Protein AF-A0A0B2UV46-F1 (afdb_monomer)

Structure (mmCIF, N/CA/C/O backbone):
data_AF-A0A0B2UV46-F1
#
_entry.id   AF-A0A0B2UV46-F1
#
loop_
_atom_site.group_PDB
_atom_site.id
_atom_site.type_symbol
_atom_site.label_atom_id
_atom_site.label_alt_id
_atom_site.label_comp_id
_atom_site.label_asym_id
_atom_site.label_entity_id
_atom_site.label_seq_id
_atom_site.pdbx_PDB_ins_code
_atom_site.Cartn_x
_atom_site.Cartn_y
_atom_site.Cartn_z
_atom_site.occupancy
_atom_site.B_iso_or_equiv
_atom_site.auth_seq_id
_atom_site.auth_comp_id
_atom_site.auth_asym_id
_atom_site.auth_atom_id
_atom_site.pdbx_PDB_model_num
ATOM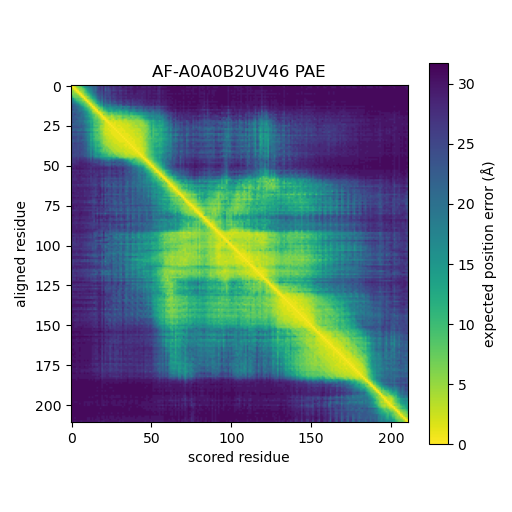 1 N N . MET A 1 1 ? 28.687 2.489 -110.963 1.00 40.16 1 MET A N 1
ATOM 2 C CA . MET A 1 1 ? 29.928 1.702 -111.104 1.00 40.16 1 MET A CA 1
ATOM 3 C C . MET A 1 1 ? 30.291 1.148 -109.741 1.00 40.16 1 MET A C 1
ATOM 5 O O . MET A 1 1 ? 30.332 1.920 -108.796 1.00 40.16 1 MET A O 1
ATOM 9 N N . SER A 1 2 ? 30.548 -0.161 -109.692 1.00 43.38 2 SER A N 1
ATOM 10 C CA . SER A 1 2 ? 31.151 -0.911 -108.582 1.00 43.38 2 SER A CA 1
ATOM 11 C C . SER A 1 2 ? 30.269 -1.219 -107.367 1.00 43.38 2 SER A C 1
ATOM 13 O O . SER A 1 2 ? 30.342 -0.571 -106.328 1.00 43.38 2 SER A O 1
ATOM 15 N N . HIS A 1 3 ? 29.501 -2.300 -107.511 1.00 39.47 3 HIS A N 1
ATOM 16 C CA . HIS A 1 3 ? 29.038 -3.151 -106.419 1.00 39.47 3 HIS A CA 1
ATOM 17 C C . HIS A 1 3 ? 30.221 -3.721 -105.620 1.00 39.47 3 HIS A C 1
ATOM 19 O O . HIS A 1 3 ? 31.204 -4.151 -106.217 1.00 39.47 3 HIS A O 1
ATOM 25 N N . HIS A 1 4 ? 30.074 -3.808 -104.298 1.00 36.75 4 HIS A N 1
ATOM 26 C CA . HIS A 1 4 ? 30.579 -4.933 -103.509 1.00 36.75 4 HIS A CA 1
ATOM 27 C C . HIS A 1 4 ? 29.757 -5.034 -102.217 1.00 36.75 4 HIS A C 1
ATOM 29 O O . HIS A 1 4 ? 30.071 -4.432 -101.193 1.00 36.75 4 HIS A O 1
ATOM 35 N N . GLU A 1 5 ? 28.664 -5.792 -102.292 1.00 40.72 5 GLU A N 1
ATOM 36 C CA . GLU A 1 5 ? 28.022 -6.379 -101.120 1.00 40.72 5 GLU A CA 1
ATOM 37 C C . GLU A 1 5 ? 28.917 -7.521 -100.628 1.00 40.72 5 GLU A C 1
ATOM 39 O O . GLU A 1 5 ? 29.108 -8.519 -101.323 1.00 40.72 5 GLU A O 1
ATOM 44 N N . ALA A 1 6 ? 29.502 -7.366 -99.441 1.00 37.59 6 ALA A N 1
ATOM 45 C CA . ALA A 1 6 ? 30.123 -8.465 -98.715 1.00 37.59 6 ALA A CA 1
ATOM 46 C C . ALA A 1 6 ? 29.103 -9.008 -97.712 1.00 37.59 6 ALA A C 1
ATOM 48 O O . ALA A 1 6 ? 29.010 -8.576 -96.564 1.00 37.59 6 ALA A O 1
ATOM 49 N N . SER A 1 7 ? 28.301 -9.951 -98.191 1.00 36.38 7 SER A N 1
ATOM 50 C CA . SER A 1 7 ? 27.518 -10.859 -97.369 1.00 36.38 7 SER A CA 1
ATOM 51 C C . SER A 1 7 ? 28.442 -11.835 -96.639 1.00 36.38 7 SER A C 1
ATOM 53 O O . SER A 1 7 ? 29.239 -12.521 -97.277 1.00 36.38 7 SER A O 1
ATOM 55 N N . GLY A 1 8 ? 28.243 -11.976 -95.329 1.00 34.00 8 GLY A N 1
ATOM 56 C CA . GLY A 1 8 ? 28.571 -13.204 -94.607 1.00 34.00 8 GLY A CA 1
ATOM 57 C C . GLY A 1 8 ? 29.806 -13.142 -93.716 1.00 34.00 8 GLY A C 1
ATOM 58 O O . GLY A 1 8 ? 30.921 -13.379 -94.158 1.00 34.00 8 GLY A O 1
ATOM 59 N N . SER A 1 9 ? 29.570 -12.944 -92.421 1.00 34.91 9 SER A N 1
ATOM 60 C CA . SER A 1 9 ? 30.229 -13.710 -91.358 1.00 34.91 9 SER A CA 1
ATOM 61 C C . SER A 1 9 ? 29.602 -13.290 -90.033 1.00 34.91 9 SER A C 1
ATOM 63 O O . SER A 1 9 ? 30.060 -12.352 -89.382 1.00 34.91 9 SER A O 1
ATOM 65 N N . GLY A 1 10 ? 28.530 -13.976 -89.631 1.00 40.50 10 GLY A N 1
ATOM 66 C CA . GLY A 1 10 ? 28.090 -13.931 -88.245 1.00 40.50 10 GLY A CA 1
ATOM 67 C C . GLY A 1 10 ? 29.242 -14.405 -87.367 1.00 40.50 10 GLY A C 1
ATOM 68 O O . GLY A 1 10 ? 29.557 -15.595 -87.367 1.00 40.50 10 GLY A O 1
ATOM 69 N N . SER A 1 11 ? 29.885 -13.493 -86.631 1.00 39.78 11 SER A N 1
ATOM 70 C CA . SER A 1 11 ? 30.753 -13.913 -85.540 1.00 39.78 11 SER A CA 1
ATOM 71 C C . SER A 1 11 ? 29.841 -14.418 -84.435 1.00 39.78 11 SER A C 1
ATOM 73 O O . SER A 1 11 ? 29.383 -13.661 -83.575 1.00 39.78 11 SER A O 1
ATOM 75 N N . ALA A 1 12 ? 29.558 -15.719 -84.493 1.00 43.62 12 ALA A N 1
ATOM 76 C CA . ALA A 1 12 ? 29.284 -16.508 -83.311 1.00 43.62 12 ALA A CA 1
ATOM 77 C C . ALA A 1 12 ? 30.188 -15.983 -82.196 1.00 43.62 12 ALA A C 1
ATOM 79 O O . ALA A 1 12 ? 31.390 -15.814 -82.410 1.00 43.62 12 ALA A O 1
ATOM 80 N N . THR A 1 13 ? 29.583 -15.639 -81.065 1.00 56.78 13 THR A N 1
ATOM 81 C CA . THR A 1 13 ? 30.248 -15.187 -79.848 1.00 56.78 13 THR A CA 1
ATOM 82 C C . THR A 1 13 ? 31.365 -16.166 -79.499 1.00 56.78 13 THR A C 1
ATOM 84 O O . THR A 1 13 ? 31.141 -17.159 -78.806 1.00 56.78 13 THR A O 1
ATOM 87 N N . ALA A 1 14 ? 32.566 -15.918 -80.025 1.00 55.59 14 ALA A N 1
ATOM 88 C CA . ALA A 1 14 ? 33.771 -16.591 -79.602 1.00 55.59 14 ALA A CA 1
ATOM 89 C C . ALA A 1 14 ? 33.870 -16.294 -78.110 1.00 55.59 14 ALA A C 1
ATOM 91 O O . ALA A 1 14 ? 33.846 -15.126 -77.715 1.00 55.59 14 ALA A O 1
ATOM 92 N N . VAL A 1 15 ? 33.858 -17.344 -77.289 1.00 59.88 15 VAL A N 1
ATOM 93 C CA . VAL A 1 15 ? 33.977 -17.219 -75.838 1.00 59.88 15 VAL A CA 1
ATOM 94 C C . VAL A 1 15 ? 35.349 -16.616 -75.569 1.00 59.88 15 VAL A C 1
ATOM 96 O O . VAL A 1 15 ? 36.376 -17.288 -75.568 1.00 59.88 15 VAL A O 1
ATOM 99 N N . ASP A 1 16 ? 35.361 -15.297 -75.449 1.00 63.62 16 ASP A N 1
ATOM 100 C CA . ASP A 1 16 ? 36.549 -14.499 -75.242 1.00 63.62 16 ASP A CA 1
ATOM 101 C C . ASP A 1 16 ? 36.962 -14.723 -73.783 1.00 63.62 16 ASP A C 1
ATOM 103 O O . ASP A 1 16 ? 36.469 -14.074 -72.865 1.00 63.62 16 ASP A O 1
ATOM 107 N N . HIS A 1 17 ? 37.835 -15.708 -73.544 1.00 69.69 17 HIS A N 1
ATOM 108 C CA . HIS A 1 17 ? 38.352 -16.069 -72.214 1.00 69.69 17 HIS A CA 1
ATOM 109 C C . HIS A 1 17 ? 39.224 -14.967 -71.580 1.00 69.69 17 HIS A C 1
ATOM 111 O O . HIS A 1 17 ? 39.796 -15.140 -70.500 1.00 69.69 17 HIS A O 1
ATOM 117 N N . ARG A 1 18 ? 39.343 -13.812 -72.241 1.00 71.75 18 ARG A N 1
ATOM 118 C CA . ARG A 1 18 ? 39.974 -12.617 -71.704 1.00 71.75 18 ARG A CA 1
ATOM 119 C C . ARG A 1 18 ? 39.024 -11.963 -70.708 1.00 71.75 18 ARG A C 1
ATOM 121 O O . ARG A 1 18 ? 37.975 -11.457 -71.085 1.00 71.75 18 ARG A O 1
ATOM 128 N N . ARG A 1 19 ? 39.425 -11.935 -69.434 1.00 72.81 19 ARG A N 1
ATOM 129 C CA . ARG A 1 19 ? 38.675 -11.304 -68.339 1.00 72.81 19 ARG A CA 1
ATOM 130 C C . ARG A 1 19 ? 38.476 -9.812 -68.624 1.00 72.81 19 ARG A C 1
ATOM 132 O O . ARG A 1 19 ? 39.363 -8.996 -68.369 1.00 72.81 19 ARG A O 1
ATOM 139 N N . LYS A 1 20 ? 37.331 -9.466 -69.205 1.00 73.50 20 LYS A N 1
ATOM 140 C CA . LYS A 1 20 ? 36.899 -8.086 -69.410 1.00 73.50 20 LYS A CA 1
ATOM 141 C C . LYS A 1 20 ? 36.264 -7.624 -68.106 1.00 73.50 20 LYS A C 1
ATOM 143 O O . LYS A 1 20 ? 35.491 -8.348 -67.494 1.00 73.50 20 LYS A O 1
ATOM 148 N N . TRP A 1 21 ? 36.695 -6.465 -67.630 1.00 77.31 21 TRP A N 1
ATOM 149 C CA . TRP A 1 21 ? 36.085 -5.847 -66.463 1.00 77.31 21 TRP A CA 1
ATOM 150 C C . TRP A 1 21 ? 34.793 -5.186 -66.928 1.00 77.31 21 TRP A C 1
ATOM 152 O O . TRP A 1 21 ? 34.838 -4.197 -67.664 1.00 77.31 21 TRP A O 1
ATOM 162 N N . ASP A 1 22 ? 33.659 -5.742 -66.520 1.00 80.00 22 ASP A N 1
ATOM 163 C CA . ASP A 1 22 ? 32.347 -5.201 -66.850 1.00 80.00 22 ASP A CA 1
ATOM 164 C C . ASP A 1 22 ? 32.084 -3.954 -66.005 1.00 80.00 22 ASP A C 1
ATOM 166 O O . ASP A 1 22 ? 31.773 -4.020 -64.816 1.00 80.00 22 ASP A O 1
ATOM 170 N N . ARG A 1 23 ? 32.271 -2.782 -66.621 1.00 79.81 23 ARG A N 1
ATOM 171 C CA . ARG A 1 23 ? 32.182 -1.472 -65.952 1.00 79.81 23 ARG A CA 1
ATOM 172 C C . ARG A 1 23 ? 30.882 -1.296 -65.164 1.00 79.81 23 ARG A C 1
ATOM 174 O O . ARG A 1 23 ? 30.924 -0.775 -64.058 1.00 79.81 23 ARG A O 1
ATOM 181 N N . GLU A 1 24 ? 29.767 -1.790 -65.690 1.00 83.62 24 GLU A N 1
ATOM 182 C CA . GLU A 1 24 ? 28.454 -1.702 -65.044 1.00 83.62 24 GLU A CA 1
ATOM 183 C C . GLU A 1 24 ? 28.368 -2.533 -63.755 1.00 83.62 24 GLU A C 1
ATOM 185 O O . GLU A 1 24 ? 27.852 -2.045 -62.751 1.00 83.62 24 GLU A O 1
ATOM 190 N N . GLU A 1 25 ? 28.928 -3.747 -63.739 1.00 83.00 25 GLU A N 1
ATOM 191 C CA . GLU A 1 25 ? 28.954 -4.604 -62.544 1.00 83.00 25 GLU A CA 1
ATOM 192 C C . GLU A 1 25 ? 29.807 -3.959 -61.443 1.00 83.00 25 GLU A C 1
ATOM 194 O O . GLU A 1 25 ? 29.407 -3.878 -60.279 1.00 83.00 25 GLU A O 1
ATOM 199 N N . TYR A 1 26 ? 30.972 -3.428 -61.816 1.00 83.75 26 TYR A N 1
ATOM 200 C CA . TYR A 1 26 ? 31.857 -2.751 -60.873 1.00 83.75 26 TYR A CA 1
ATOM 201 C C . TYR A 1 26 ? 31.278 -1.424 -60.369 1.00 83.75 26 TYR A C 1
ATOM 203 O O . TYR A 1 26 ? 31.464 -1.093 -59.197 1.00 83.75 26 TYR A O 1
ATOM 211 N N . GLU A 1 27 ? 30.530 -0.692 -61.196 1.00 87.38 27 GLU A N 1
ATOM 212 C CA . GLU A 1 27 ? 29.789 0.493 -60.762 1.00 87.38 27 GLU A CA 1
ATOM 213 C C . GLU A 1 27 ? 28.653 0.151 -59.796 1.00 87.38 27 GLU A C 1
ATOM 215 O O . GLU A 1 27 ? 28.482 0.843 -58.792 1.00 87.38 27 GLU A O 1
ATOM 220 N N . GLN A 1 28 ? 27.891 -0.914 -60.052 1.00 86.56 28 GLN A N 1
ATOM 221 C CA . GLN A 1 28 ? 26.842 -1.374 -59.138 1.00 86.56 28 GLN A CA 1
ATOM 222 C C . GLN A 1 28 ? 27.436 -1.812 -57.799 1.00 86.56 28 GLN A C 1
ATOM 224 O O . GLN A 1 28 ? 26.971 -1.380 -56.746 1.00 86.56 28 GLN A O 1
ATOM 229 N N . LYS A 1 29 ? 28.539 -2.562 -57.835 1.00 88.12 29 LYS A N 1
ATOM 230 C CA . LYS A 1 29 ? 29.266 -3.004 -56.640 1.00 88.12 29 LYS A CA 1
ATOM 231 C C . LYS A 1 29 ? 29.878 -1.841 -55.857 1.00 88.12 29 LYS A C 1
ATOM 233 O O . LYS A 1 29 ? 29.936 -1.879 -54.629 1.00 88.12 29 LYS A O 1
ATOM 238 N N . ALA A 1 30 ? 30.320 -0.786 -56.543 1.00 88.44 30 ALA A N 1
ATOM 239 C CA . ALA A 1 30 ? 30.779 0.443 -55.901 1.00 88.44 30 ALA A CA 1
ATOM 240 C C . ALA A 1 30 ? 29.621 1.204 -55.234 1.00 88.44 30 ALA A C 1
ATOM 242 O O . ALA A 1 30 ? 29.761 1.653 -54.097 1.00 88.44 30 ALA A O 1
ATOM 243 N N . ARG A 1 31 ? 28.459 1.306 -55.896 1.00 88.50 31 ARG A N 1
ATOM 244 C CA . ARG A 1 31 ? 27.254 1.936 -55.326 1.00 88.50 31 ARG A CA 1
ATOM 245 C C . ARG A 1 31 ? 26.732 1.169 -54.114 1.00 88.50 31 ARG A C 1
ATOM 247 O O . ARG A 1 31 ? 26.383 1.795 -53.120 1.00 88.50 31 ARG A O 1
ATOM 254 N N . GLU A 1 32 ? 26.726 -0.158 -54.169 1.00 90.62 32 GLU A N 1
ATOM 255 C CA . GLU A 1 32 ? 26.320 -1.019 -53.056 1.00 90.62 32 GLU A CA 1
ATOM 256 C C . GLU A 1 32 ? 27.231 -0.828 -51.836 1.00 90.62 32 GLU A C 1
ATOM 258 O O . GLU A 1 32 ? 26.739 -0.642 -50.725 1.00 90.62 32 GLU A O 1
ATOM 263 N N . ARG A 1 33 ? 28.555 -0.758 -52.039 1.00 90.62 33 ARG A N 1
ATOM 264 C CA . ARG A 1 33 ? 29.504 -0.441 -50.958 1.00 90.62 33 ARG A CA 1
ATOM 265 C C . ARG A 1 33 ? 29.259 0.938 -50.349 1.00 90.62 33 ARG A C 1
ATOM 267 O O . ARG A 1 33 ? 29.221 1.052 -49.130 1.00 90.62 33 ARG A O 1
ATOM 274 N N . LEU A 1 34 ? 29.028 1.958 -51.177 1.00 89.31 34 LEU A N 1
ATOM 275 C CA . LEU A 1 34 ? 28.731 3.312 -50.696 1.00 89.31 34 LEU A CA 1
ATOM 276 C C . LEU A 1 34 ? 27.398 3.391 -49.939 1.00 89.31 34 LEU A C 1
ATOM 278 O O . LEU A 1 34 ? 27.274 4.167 -48.994 1.00 89.31 34 LEU A O 1
ATOM 282 N N . LEU A 1 35 ? 26.390 2.616 -50.347 1.00 89.75 35 LEU A N 1
ATOM 283 C CA . LEU A 1 35 ? 25.116 2.531 -49.632 1.00 89.75 35 LEU A CA 1
ATOM 284 C C . LEU A 1 35 ? 25.275 1.803 -48.294 1.00 89.75 35 LEU A C 1
ATOM 286 O O . LEU A 1 35 ? 24.765 2.293 -47.292 1.00 89.75 35 LEU A O 1
ATOM 290 N N . ALA A 1 36 ? 26.034 0.708 -48.256 1.00 88.50 36 ALA A N 1
ATOM 291 C CA . ALA A 1 36 ? 26.320 -0.025 -47.027 1.00 88.50 36 ALA A CA 1
ATOM 292 C C . ALA A 1 36 ? 27.126 0.814 -46.018 1.00 88.50 36 ALA A C 1
ATOM 294 O O . ALA A 1 36 ? 26.815 0.805 -44.827 1.00 88.50 36 ALA A O 1
ATOM 295 N N . GLU A 1 37 ? 28.118 1.588 -46.476 1.00 86.31 37 GLU A N 1
ATOM 296 C CA . GLU A 1 37 ? 28.860 2.526 -45.620 1.00 86.31 37 GLU A CA 1
ATOM 297 C C . GLU A 1 37 ? 27.954 3.641 -45.082 1.00 86.31 37 GLU A C 1
ATOM 299 O O . GLU A 1 37 ? 27.987 3.931 -43.886 1.00 86.31 37 GLU A O 1
ATOM 304 N N . LYS A 1 38 ? 27.079 4.211 -45.923 1.00 86.25 38 LYS A N 1
ATOM 305 C CA . LYS A 1 38 ? 26.095 5.217 -45.490 1.00 86.25 38 LYS A CA 1
ATOM 306 C C . LYS A 1 38 ? 25.078 4.657 -44.500 1.00 86.25 38 LYS A C 1
ATOM 308 O O . LYS A 1 38 ? 24.731 5.345 -43.546 1.00 86.25 38 LYS A O 1
ATOM 313 N N . GLU A 1 39 ? 24.601 3.430 -44.695 1.00 84.38 39 GLU A N 1
ATOM 314 C CA . GLU A 1 39 ? 23.672 2.776 -43.769 1.00 84.38 39 GLU A CA 1
ATOM 315 C C . GLU A 1 39 ? 24.349 2.459 -42.429 1.00 84.38 39 GLU A C 1
ATOM 317 O O . GLU A 1 39 ? 23.760 2.683 -41.371 1.00 84.38 39 GLU A O 1
ATOM 322 N N . ALA A 1 40 ? 25.602 1.998 -42.449 1.00 81.62 40 ALA A N 1
ATOM 323 C CA . ALA A 1 40 ? 26.388 1.773 -41.241 1.00 81.62 40 ALA A CA 1
ATOM 324 C C . ALA A 1 40 ? 26.656 3.083 -40.482 1.00 81.62 40 ALA A C 1
ATOM 326 O O . ALA A 1 40 ? 26.529 3.119 -39.256 1.00 81.62 40 ALA A O 1
ATOM 327 N N . GLU A 1 41 ? 26.962 4.170 -41.195 1.00 80.62 41 GLU A N 1
ATOM 328 C CA . GLU A 1 41 ? 27.156 5.499 -40.613 1.00 80.62 41 GLU A CA 1
ATOM 329 C C . GLU A 1 41 ? 25.847 6.067 -40.047 1.00 80.62 41 GLU A C 1
ATOM 331 O O . GLU A 1 41 ? 25.834 6.577 -38.927 1.00 80.62 41 GLU A O 1
ATOM 336 N N . GLU A 1 42 ? 24.724 5.914 -40.752 1.00 77.69 42 GLU A N 1
ATOM 337 C CA . GLU A 1 42 ? 23.392 6.268 -40.250 1.00 77.69 42 GLU A CA 1
ATOM 338 C C . GLU A 1 42 ? 23.018 5.439 -39.021 1.00 77.69 42 GLU A C 1
ATOM 340 O O . GLU A 1 42 ? 22.490 5.983 -38.059 1.00 77.69 42 GLU A O 1
ATOM 345 N N . LYS A 1 43 ? 23.333 4.142 -38.986 1.00 72.44 43 LYS A N 1
ATOM 346 C CA . LYS A 1 43 ? 23.079 3.265 -37.834 1.00 72.44 43 LYS A CA 1
ATOM 347 C C . LYS A 1 43 ? 23.991 3.577 -36.644 1.00 72.44 43 LYS A C 1
ATOM 349 O O . LYS A 1 43 ? 23.571 3.410 -35.504 1.00 72.44 43 LYS A O 1
ATOM 354 N N . ALA A 1 44 ? 25.206 4.067 -36.889 1.00 72.31 44 ALA A N 1
ATOM 355 C CA . ALA A 1 44 ? 26.117 4.545 -35.850 1.00 72.31 44 ALA A CA 1
ATOM 356 C C . ALA A 1 44 ? 25.723 5.938 -35.318 1.00 72.31 44 ALA A C 1
ATOM 358 O O . ALA A 1 44 ? 25.817 6.195 -34.115 1.00 72.31 44 ALA A O 1
ATOM 359 N N . LYS A 1 45 ? 25.244 6.835 -36.193 1.00 68.88 45 LYS A N 1
ATOM 360 C CA . LYS A 1 45 ? 24.732 8.173 -35.836 1.00 68.88 45 LYS A CA 1
ATOM 361 C C . LYS A 1 45 ? 23.365 8.117 -35.172 1.00 68.88 45 LYS A C 1
ATOM 363 O O . LYS A 1 45 ? 23.101 8.891 -34.247 1.00 68.88 45 LYS A O 1
ATOM 368 N N . ARG A 1 46 ? 22.523 7.164 -35.579 1.00 63.56 46 ARG A N 1
ATOM 369 C CA . ARG A 1 46 ? 21.349 6.705 -34.838 1.00 63.56 46 ARG A CA 1
ATOM 370 C C . ARG A 1 46 ? 21.844 5.991 -33.586 1.00 63.56 46 ARG A C 1
ATOM 372 O O . ARG A 1 46 ? 21.762 4.773 -33.460 1.00 63.56 46 ARG A O 1
ATOM 379 N N . LYS A 1 47 ? 22.327 6.775 -32.614 1.00 59.12 47 LYS A N 1
ATOM 380 C CA . LYS A 1 47 ? 22.340 6.362 -31.208 1.00 59.12 47 LYS A CA 1
ATOM 381 C C . LYS A 1 47 ? 21.010 5.651 -30.969 1.00 59.12 47 LYS A C 1
ATOM 383 O O . LYS A 1 47 ? 19.995 6.224 -31.375 1.00 59.12 47 LYS A O 1
ATOM 388 N N . PRO A 1 48 ? 20.984 4.454 -30.358 1.00 53.69 48 PRO A N 1
ATOM 389 C CA . PRO A 1 48 ? 19.720 3.822 -30.035 1.00 53.69 48 PRO A CA 1
ATOM 390 C C . PRO A 1 48 ? 18.932 4.865 -29.253 1.00 53.69 48 PRO A C 1
ATOM 392 O O . PRO A 1 48 ? 19.361 5.295 -28.175 1.00 53.69 48 PRO A O 1
ATOM 395 N N . LEU A 1 49 ? 17.852 5.368 -29.855 1.00 56.19 49 LEU A N 1
ATOM 396 C CA . LEU A 1 49 ? 16.873 6.165 -29.145 1.00 56.19 49 LEU A CA 1
ATOM 397 C C . LEU A 1 49 ? 16.518 5.271 -27.965 1.00 56.19 49 LEU A C 1
ATOM 399 O O . LEU A 1 49 ? 15.978 4.185 -28.151 1.00 56.19 49 LEU A O 1
ATOM 403 N N . ARG A 1 50 ? 16.952 5.655 -26.756 1.00 55.31 50 ARG A N 1
ATOM 404 C CA . ARG A 1 50 ? 16.847 4.810 -25.549 1.00 55.31 50 ARG A CA 1
ATOM 405 C C . ARG A 1 50 ? 15.401 4.429 -25.223 1.00 55.31 50 ARG A C 1
ATOM 407 O O . ARG A 1 50 ? 15.165 3.655 -24.305 1.00 55.31 50 ARG A O 1
ATOM 414 N N . PHE A 1 51 ? 14.460 4.987 -25.969 1.00 55.12 51 PHE A N 1
ATOM 415 C CA . PHE A 1 51 ? 13.053 4.699 -25.950 1.00 55.12 51 PHE A CA 1
ATOM 416 C C . PHE A 1 51 ? 12.620 4.634 -27.418 1.00 55.12 51 PHE A C 1
ATOM 418 O O . PHE A 1 51 ? 12.721 5.656 -28.103 1.00 55.12 51 PHE A O 1
ATOM 425 N N . PRO A 1 52 ? 12.182 3.470 -27.928 1.00 56.56 52 PRO A N 1
ATOM 426 C CA . PRO A 1 52 ? 11.294 3.451 -29.081 1.00 56.56 52 PRO A CA 1
ATOM 427 C C . PRO A 1 52 ? 10.151 4.438 -28.808 1.00 56.56 52 PRO A C 1
ATOM 429 O O . PRO A 1 52 ? 9.721 4.558 -27.656 1.00 56.56 52 PRO A O 1
ATOM 432 N N . ASP A 1 53 ? 9.657 5.135 -29.830 1.00 55.53 53 ASP A N 1
ATOM 433 C CA . ASP A 1 53 ? 8.403 5.904 -29.773 1.00 55.53 53 ASP A CA 1
ATOM 434 C C . ASP A 1 53 ? 7.195 4.954 -29.613 1.00 55.53 53 ASP A C 1
ATOM 436 O O . ASP A 1 53 ? 6.217 4.990 -30.354 1.00 55.53 53 ASP A O 1
ATOM 440 N N . GLU A 1 54 ? 7.255 4.055 -28.634 1.00 60.81 54 GLU A N 1
ATOM 441 C CA . GLU A 1 54 ? 6.084 3.404 -28.092 1.00 60.81 54 GLU A CA 1
ATOM 442 C C . GLU A 1 54 ? 5.322 4.459 -27.287 1.00 60.81 54 GLU A C 1
ATOM 444 O O . GLU A 1 54 ? 5.922 5.197 -26.488 1.00 60.81 54 GLU A O 1
ATOM 449 N N . PRO A 1 55 ? 3.998 4.576 -27.480 1.00 57.88 55 PRO A N 1
ATOM 450 C CA . PRO A 1 55 ? 3.206 5.535 -26.737 1.00 57.88 55 PRO A CA 1
ATOM 451 C C . PRO A 1 55 ? 3.438 5.264 -25.256 1.00 57.88 55 PRO A C 1
ATOM 453 O O . PRO A 1 55 ? 3.130 4.172 -24.783 1.00 57.88 55 PRO A O 1
ATOM 456 N N . LYS A 1 56 ? 4.008 6.243 -24.532 1.00 58.28 56 LYS A N 1
ATOM 457 C CA . LYS A 1 56 ? 4.184 6.201 -23.072 1.00 58.28 56 LYS A CA 1
ATOM 458 C C . LYS A 1 56 ? 2.901 5.648 -22.473 1.00 58.28 56 LYS A C 1
ATOM 460 O O . LYS A 1 56 ? 1.914 6.381 -22.383 1.00 58.28 56 LYS A O 1
ATOM 465 N N . VAL A 1 57 ? 2.927 4.366 -22.099 1.00 60.16 57 VAL A N 1
ATOM 466 C CA . VAL A 1 57 ? 1.777 3.670 -21.531 1.00 60.16 57 VAL A CA 1
ATOM 467 C C . VAL A 1 57 ? 1.324 4.543 -20.378 1.00 60.16 57 VAL A C 1
ATOM 469 O O . VAL A 1 57 ? 2.101 4.805 -19.451 1.00 60.16 57 VAL A O 1
ATOM 472 N N . LYS A 1 58 ? 0.129 5.129 -20.514 1.00 58.56 58 LYS A N 1
ATOM 473 C CA . LYS A 1 58 ? -0.436 6.035 -19.519 1.00 58.56 58 LYS A CA 1
ATOM 474 C C . LYS A 1 58 ? -0.652 5.191 -18.277 1.00 58.56 58 LYS A C 1
ATOM 476 O O . LYS A 1 58 ? -1.666 4.519 -18.151 1.00 58.56 58 LYS A O 1
ATOM 481 N N . ARG A 1 59 ? 0.360 5.182 -17.412 1.00 65.31 59 ARG A N 1
ATOM 482 C CA . ARG A 1 59 ? 0.344 4.438 -16.162 1.00 65.31 59 ARG A CA 1
ATOM 483 C C . ARG A 1 59 ? -0.903 4.837 -15.404 1.00 65.31 59 ARG A C 1
ATOM 485 O O . ARG A 1 59 ? -1.166 6.034 -15.251 1.00 65.31 59 ARG A O 1
ATOM 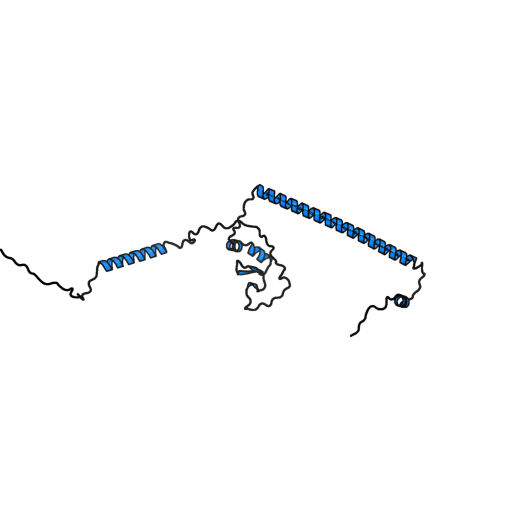492 N N . GLU A 1 60 ? -1.656 3.843 -14.958 1.00 66.25 60 GLU A N 1
ATOM 493 C CA . GLU A 1 60 ? -2.870 4.108 -14.211 1.00 66.25 60 GLU A CA 1
ATOM 494 C C . GLU A 1 60 ? -2.536 4.921 -12.956 1.00 66.25 60 GLU A C 1
ATOM 496 O O . GLU A 1 60 ? -1.426 4.886 -12.407 1.00 66.25 60 GLU A O 1
ATOM 501 N N . LEU A 1 61 ? -3.495 5.740 -12.545 1.00 67.19 61 LEU A N 1
ATOM 502 C CA . LEU A 1 61 ? -3.367 6.566 -11.352 1.00 67.19 61 LEU A CA 1
ATOM 503 C C . LEU A 1 61 ? -3.449 5.667 -10.119 1.00 67.19 61 LEU A C 1
ATOM 505 O O . LEU A 1 61 ? -4.095 4.621 -10.164 1.00 67.19 61 LEU A O 1
ATOM 509 N N . LEU A 1 62 ? -2.777 6.070 -9.040 1.00 71.94 62 LEU A N 1
ATOM 510 C CA . LEU A 1 62 ? -2.652 5.255 -7.835 1.00 71.94 62 LEU A CA 1
ATOM 511 C C . LEU A 1 62 ? -4.040 4.860 -7.302 1.00 71.94 62 LEU A C 1
ATOM 513 O O . LEU A 1 62 ? -4.801 5.722 -6.856 1.00 71.94 62 LEU A O 1
ATOM 517 N N . LYS A 1 63 ? -4.362 3.566 -7.361 1.00 69.62 63 LYS A N 1
ATOM 518 C CA . LYS A 1 63 ? -5.545 2.980 -6.721 1.00 69.62 63 LYS A CA 1
ATOM 519 C C . LYS A 1 63 ? -5.165 2.509 -5.317 1.00 69.62 63 LYS A C 1
ATOM 521 O O . LYS A 1 63 ? -4.044 2.051 -5.093 1.00 69.62 63 LYS A O 1
ATOM 526 N N . ALA A 1 64 ? -6.091 2.652 -4.372 1.00 70.44 64 ALA A N 1
ATOM 527 C CA . ALA A 1 64 ? -5.943 2.033 -3.060 1.00 70.44 64 ALA A CA 1
ATOM 528 C C . ALA A 1 64 ? -6.049 0.508 -3.210 1.00 70.44 64 ALA A C 1
ATOM 530 O O . ALA A 1 64 ? -6.787 0.027 -4.068 1.00 70.44 64 ALA A O 1
ATOM 531 N N . ARG A 1 65 ? -5.300 -0.246 -2.402 1.00 72.38 65 ARG A N 1
ATOM 532 C CA . ARG A 1 65 ? -5.407 -1.710 -2.388 1.00 72.38 65 ARG A CA 1
ATOM 533 C C . ARG A 1 65 ? -6.718 -2.110 -1.719 1.00 72.38 65 ARG A C 1
ATOM 535 O O . ARG A 1 65 ? -7.029 -1.603 -0.646 1.00 72.38 65 ARG A O 1
ATOM 542 N N . GLU A 1 66 ? -7.449 -3.019 -2.352 1.00 70.12 66 GLU A N 1
ATOM 543 C CA . GLU A 1 66 ? -8.724 -3.545 -1.842 1.00 70.12 66 GLU A CA 1
ATOM 544 C C . GLU A 1 66 ? -8.545 -4.839 -1.032 1.00 70.12 66 GLU A C 1
ATOM 546 O O . GLU A 1 66 ? -9.458 -5.252 -0.325 1.00 70.12 66 GLU A O 1
ATOM 551 N N . TYR A 1 67 ? -7.358 -5.456 -1.078 1.00 75.69 67 TYR A N 1
ATOM 552 C CA . TYR A 1 67 ? -7.041 -6.658 -0.312 1.00 75.69 67 TYR A CA 1
ATOM 553 C C . TYR A 1 67 ? -6.132 -6.344 0.881 1.00 75.69 67 TYR A C 1
ATOM 555 O O . TYR A 1 67 ? -5.212 -5.521 0.801 1.00 75.69 67 TYR A O 1
ATOM 563 N N . LYS A 1 68 ? -6.394 -7.022 2.000 1.00 73.75 68 LYS A N 1
ATOM 564 C CA . LYS A 1 68 ? -5.530 -7.008 3.180 1.00 73.75 68 LYS A CA 1
ATOM 565 C C . LYS A 1 68 ? -4.347 -7.940 2.916 1.00 73.75 68 LYS A C 1
ATOM 567 O O . LYS A 1 68 ? -4.524 -9.036 2.398 1.00 73.75 68 LYS A O 1
ATOM 572 N N . VAL A 1 69 ? -3.135 -7.483 3.217 1.00 79.69 69 VAL A N 1
ATOM 573 C CA . VAL A 1 69 ? -1.927 -8.305 3.083 1.00 79.69 69 VAL A CA 1
ATOM 574 C C . VAL A 1 69 ? -1.807 -9.172 4.335 1.00 79.69 69 VAL A C 1
ATOM 576 O O . VAL A 1 69 ? -1.636 -8.640 5.431 1.00 79.69 69 VAL A O 1
ATOM 579 N N . ASP A 1 70 ? -1.895 -10.491 4.177 1.00 73.44 70 ASP A N 1
ATOM 580 C CA . ASP A 1 70 ? -1.877 -11.437 5.296 1.00 73.44 70 ASP A CA 1
ATOM 581 C C . ASP A 1 70 ? -0.443 -11.779 5.720 1.00 73.44 70 ASP A C 1
ATOM 583 O O . ASP A 1 70 ? 0.204 -12.661 5.153 1.00 73.44 70 ASP A O 1
ATOM 587 N N . LEU A 1 71 ? 0.060 -11.085 6.743 1.00 75.94 71 LEU A N 1
ATOM 588 C CA . LEU A 1 71 ? 1.406 -11.312 7.291 1.00 75.94 71 LEU A CA 1
ATOM 589 C C . LEU A 1 71 ? 1.431 -12.339 8.439 1.00 75.94 71 LEU A C 1
ATOM 591 O O . LEU A 1 71 ? 2.484 -12.861 8.789 1.00 75.94 71 LEU A O 1
ATOM 595 N N . GLU A 1 72 ? 0.273 -12.658 9.014 1.00 76.06 72 GLU A N 1
ATOM 596 C CA . GLU A 1 72 ? 0.168 -13.468 10.238 1.00 76.06 72 GLU A CA 1
ATOM 597 C C . GLU A 1 72 ? 0.081 -14.973 9.966 1.00 76.06 72 GLU A C 1
ATOM 599 O O . GLU A 1 72 ? 0.443 -15.785 10.813 1.00 76.06 72 GLU A O 1
ATOM 604 N N . SER A 1 73 ? -0.336 -15.373 8.763 1.00 74.88 73 SER A N 1
ATOM 605 C CA . SER A 1 73 ? -0.590 -16.782 8.438 1.00 74.88 73 SER A CA 1
ATOM 606 C C . SER A 1 73 ? 0.657 -17.668 8.549 1.00 74.88 73 SER A C 1
ATOM 608 O O . SER A 1 73 ? 0.548 -18.876 8.768 1.00 74.88 73 SER A O 1
AT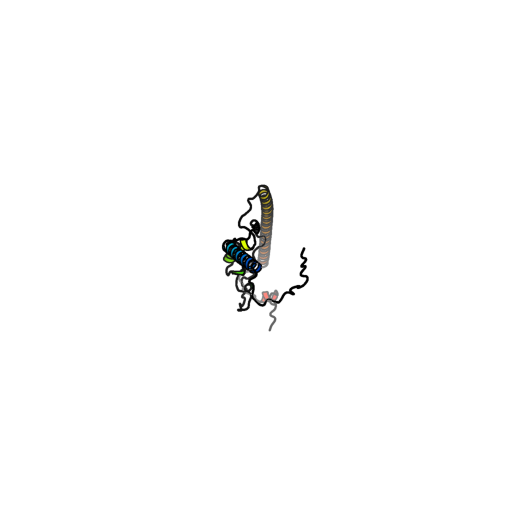OM 610 N N . LYS A 1 74 ? 1.858 -17.105 8.378 1.00 72.56 74 LYS A N 1
ATOM 611 C CA . LYS A 1 74 ? 3.140 -17.830 8.441 1.00 72.56 74 LYS A CA 1
ATOM 612 C C . LYS A 1 74 ? 3.863 -17.675 9.787 1.00 72.56 74 LYS A C 1
ATOM 614 O O . LYS A 1 74 ? 4.947 -18.228 9.949 1.00 72.56 74 LYS A O 1
ATOM 619 N N . VAL A 1 75 ? 3.276 -16.976 10.761 1.00 77.75 75 VAL A N 1
ATOM 620 C CA . VAL A 1 75 ? 3.871 -16.809 12.094 1.00 77.75 75 VAL A CA 1
ATOM 621 C C . VAL A 1 75 ? 3.804 -18.138 12.855 1.00 77.75 75 VAL A C 1
ATOM 623 O O . VAL A 1 75 ? 2.760 -18.780 12.915 1.00 77.75 75 VAL A O 1
ATOM 626 N N . GLY A 1 76 ? 4.936 -18.581 13.406 1.00 77.00 76 GLY A N 1
ATOM 627 C CA . GLY A 1 76 ? 5.029 -19.814 14.202 1.00 77.00 76 GLY A CA 1
ATOM 628 C C . GLY A 1 76 ? 5.182 -21.116 13.405 1.00 77.00 76 GLY A C 1
ATOM 629 O O . GLY A 1 76 ? 5.325 -22.174 14.013 1.00 77.00 76 GLY A O 1
ATOM 630 N N . ARG A 1 77 ? 5.204 -21.069 12.065 1.00 80.00 77 ARG A N 1
ATOM 631 C CA . ARG A 1 77 ? 5.500 -22.242 11.227 1.00 80.00 77 ARG A CA 1
ATOM 632 C C . ARG A 1 77 ? 7.000 -22.334 10.942 1.00 80.00 77 ARG A C 1
ATOM 634 O O . ARG A 1 77 ? 7.580 -21.420 10.364 1.00 80.00 77 ARG A O 1
ATOM 641 N N . THR A 1 78 ? 7.626 -23.445 11.320 1.00 75.44 78 THR A N 1
ATOM 642 C CA . THR A 1 78 ? 9.016 -23.761 10.970 1.00 75.44 78 THR A CA 1
ATOM 643 C C . THR A 1 78 ? 9.046 -24.535 9.653 1.00 75.44 78 THR A C 1
ATOM 645 O O . THR A 1 78 ? 8.428 -25.588 9.523 1.00 75.44 78 THR A O 1
ATOM 648 N N . VAL A 1 79 ? 9.745 -24.002 8.649 1.00 74.75 79 VAL A N 1
ATOM 649 C CA . VAL A 1 79 ? 9.906 -24.644 7.335 1.00 74.75 79 VAL A CA 1
ATOM 650 C C . VAL A 1 79 ? 11.376 -24.997 7.149 1.00 74.75 79 VAL A C 1
ATOM 652 O O . VAL A 1 79 ? 12.250 -24.149 7.332 1.00 74.75 79 VAL A O 1
ATOM 655 N N . VAL A 1 80 ? 11.655 -26.256 6.805 1.00 77.81 80 VAL A N 1
ATOM 656 C CA . VAL A 1 80 ? 13.012 -26.721 6.494 1.00 77.81 80 VAL A CA 1
ATOM 657 C C . VAL A 1 80 ? 13.355 -26.291 5.072 1.00 77.81 80 VAL A C 1
ATOM 659 O O . VAL A 1 80 ? 12.730 -26.735 4.113 1.00 77.81 80 VAL A O 1
ATOM 662 N N . ILE A 1 81 ? 14.348 -25.415 4.938 1.00 79.25 81 ILE A N 1
ATOM 663 C CA . ILE A 1 81 ? 14.765 -24.853 3.651 1.00 79.25 81 ILE A CA 1
ATOM 664 C C . ILE A 1 81 ? 15.881 -25.731 3.071 1.00 79.25 81 ILE A C 1
ATOM 666 O O . ILE A 1 81 ? 16.978 -25.792 3.627 1.00 79.25 81 ILE A O 1
ATOM 670 N N . ASN A 1 82 ? 15.614 -26.387 1.939 1.00 82.62 82 ASN A N 1
ATOM 671 C CA . ASN A 1 82 ? 16.620 -27.117 1.160 1.00 82.62 82 ASN A CA 1
ATOM 672 C C . ASN A 1 82 ? 17.153 -26.233 0.016 1.00 82.62 82 ASN A C 1
ATOM 674 O O . ASN A 1 82 ? 16.520 -25.261 -0.379 1.00 82.62 82 ASN A O 1
ATOM 678 N N . LYS A 1 83 ? 18.299 -26.579 -0.587 1.00 74.50 83 LYS A N 1
ATOM 679 C CA . LYS A 1 83 ? 18.871 -25.805 -1.716 1.00 74.50 83 LYS A CA 1
ATOM 680 C C . LYS A 1 83 ? 17.999 -25.809 -2.986 1.00 74.50 83 LYS A C 1
ATOM 682 O O . LYS A 1 83 ? 18.209 -24.984 -3.865 1.00 74.50 83 LYS A O 1
ATOM 687 N N . THR A 1 84 ? 17.052 -26.737 -3.084 1.00 76.88 84 THR A N 1
ATOM 688 C CA . THR A 1 84 ? 16.146 -26.937 -4.225 1.00 76.88 84 THR A CA 1
ATOM 689 C C . THR A 1 84 ? 14.750 -26.342 -4.030 1.00 76.88 84 THR A C 1
ATOM 691 O O . THR A 1 84 ? 13.955 -26.397 -4.963 1.00 76.88 84 THR A O 1
ATOM 694 N N . THR A 1 85 ? 14.416 -25.788 -2.857 1.00 71.50 85 THR A N 1
ATOM 695 C CA . THR A 1 85 ? 13.087 -25.190 -2.643 1.00 71.50 85 THR A CA 1
ATOM 696 C C . THR A 1 85 ? 12.971 -23.851 -3.378 1.00 71.50 85 THR A C 1
ATOM 698 O O . THR A 1 85 ? 13.907 -23.049 -3.298 1.00 71.50 85 THR A O 1
ATOM 701 N N . PRO A 1 86 ? 11.849 -23.579 -4.070 1.00 75.81 86 PRO A N 1
ATOM 702 C CA . PRO A 1 86 ? 11.649 -22.327 -4.792 1.00 75.81 86 PRO A CA 1
ATOM 703 C C . PRO A 1 86 ? 11.688 -21.128 -3.838 1.00 75.81 86 PRO A C 1
ATOM 705 O O . PRO A 1 86 ? 11.258 -21.222 -2.689 1.00 75.81 86 PRO A O 1
ATOM 708 N N . SER A 1 87 ? 12.158 -19.974 -4.324 1.00 71.12 87 SER A N 1
ATOM 709 C CA . SER A 1 87 ? 12.303 -18.739 -3.532 1.00 71.12 87 SER A CA 1
ATOM 710 C C . SER A 1 87 ? 11.021 -18.326 -2.792 1.00 71.12 87 SER A C 1
ATOM 712 O O . SER A 1 87 ? 11.104 -17.750 -1.712 1.00 71.12 87 SER A O 1
ATOM 714 N N . ALA A 1 88 ? 9.842 -18.682 -3.310 1.00 70.31 88 ALA A N 1
ATOM 715 C CA . ALA A 1 8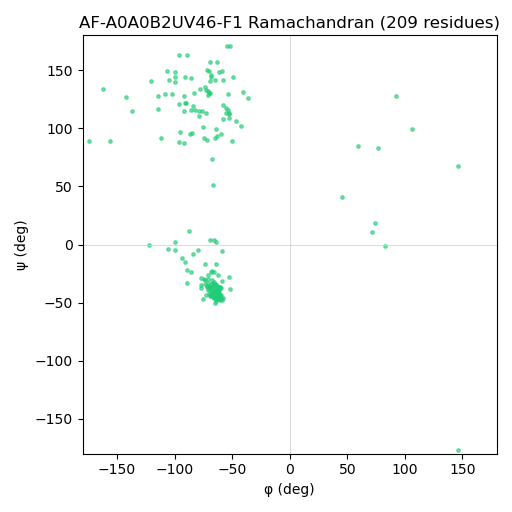8 ? 8.547 -18.420 -2.677 1.00 70.31 88 ALA A CA 1
ATOM 716 C C . ALA A 1 88 ? 8.314 -19.180 -1.353 1.00 70.31 88 ALA A C 1
ATOM 718 O O . ALA A 1 88 ? 7.516 -18.752 -0.515 1.00 70.31 88 ALA A O 1
ATOM 719 N N . GLU A 1 89 ? 9.011 -20.300 -1.163 1.00 71.69 89 GLU A N 1
ATOM 720 C CA . GLU A 1 89 ? 8.914 -21.166 0.016 1.00 71.69 89 GLU A CA 1
ATOM 721 C C . GLU A 1 89 ? 10.133 -21.032 0.941 1.00 71.69 89 GLU A C 1
ATOM 723 O O . GLU A 1 89 ? 10.165 -21.579 2.044 1.00 71.69 89 GLU A O 1
ATOM 728 N N . THR A 1 90 ? 11.127 -20.243 0.525 1.00 71.56 90 THR A N 1
ATOM 729 C CA . THR A 1 90 ? 12.223 -19.851 1.409 1.00 71.56 90 THR A CA 1
ATOM 730 C C . THR A 1 90 ? 11.707 -18.916 2.504 1.00 71.56 90 THR A C 1
ATOM 732 O O . THR A 1 90 ? 10.794 -18.120 2.286 1.00 71.56 90 THR A O 1
ATOM 735 N N . GLY A 1 91 ? 12.265 -19.037 3.711 1.00 75.75 91 GLY A N 1
ATOM 736 C CA . GLY A 1 91 ? 11.829 -18.265 4.874 1.00 75.75 91 GLY A CA 1
ATOM 737 C C . GLY A 1 91 ? 11.826 -16.756 4.601 1.00 75.75 91 GLY A C 1
ATOM 738 O O . GLY A 1 91 ? 12.878 -16.162 4.366 1.00 75.75 91 GLY A O 1
ATOM 739 N N . GLY A 1 92 ? 10.636 -16.152 4.634 1.00 83.25 92 GLY A N 1
ATOM 740 C CA . GLY A 1 92 ? 10.405 -14.734 4.359 1.00 83.25 92 GLY A CA 1
ATOM 741 C C . GLY A 1 92 ? 9.063 -14.469 3.666 1.00 83.25 92 GLY A C 1
ATOM 742 O O . GLY A 1 92 ? 8.257 -15.374 3.432 1.00 83.25 92 GLY A O 1
ATOM 743 N N . TYR A 1 93 ? 8.826 -13.202 3.340 1.00 85.06 93 TYR A N 1
ATOM 744 C CA . TYR A 1 93 ? 7.732 -12.732 2.497 1.00 85.06 93 TYR A CA 1
ATOM 745 C C . TYR A 1 93 ? 8.202 -12.662 1.041 1.00 85.06 93 TYR A C 1
ATOM 747 O O . TYR A 1 93 ? 9.226 -12.047 0.740 1.00 85.06 93 TYR A O 1
ATOM 755 N N . TYR A 1 94 ? 7.457 -13.288 0.134 1.00 86.12 94 TYR A N 1
ATOM 756 C CA . TYR A 1 94 ? 7.762 -13.309 -1.297 1.00 86.12 94 TYR A CA 1
ATOM 757 C C . TYR A 1 94 ? 6.908 -12.286 -2.047 1.00 86.12 94 TYR A C 1
ATOM 759 O O . TYR A 1 94 ? 5.724 -12.130 -1.749 1.00 86.12 94 TYR A O 1
ATOM 767 N N . CYS A 1 95 ? 7.508 -11.588 -3.011 1.00 86.25 95 CYS A N 1
ATOM 768 C CA . CYS A 1 95 ? 6.816 -10.657 -3.897 1.00 86.25 95 CYS A CA 1
ATOM 769 C C . CYS A 1 95 ? 6.839 -11.170 -5.343 1.00 86.25 95 CYS A C 1
ATOM 771 O O . CYS A 1 95 ? 7.906 -11.197 -5.952 1.00 86.25 95 CYS A O 1
ATOM 773 N N . ASP A 1 96 ? 5.669 -11.470 -5.913 1.00 84.00 96 ASP A N 1
ATOM 774 C CA . ASP A 1 96 ? 5.537 -12.038 -7.269 1.00 84.00 96 ASP A CA 1
ATOM 775 C C . ASP A 1 96 ? 5.920 -11.064 -8.396 1.00 84.00 96 ASP A C 1
ATOM 777 O O . ASP A 1 96 ? 6.250 -11.465 -9.503 1.00 84.00 96 ASP A O 1
ATOM 781 N N . VAL A 1 97 ? 5.858 -9.756 -8.139 1.00 82.69 97 VAL A N 1
ATOM 782 C CA . VAL A 1 97 ? 6.099 -8.722 -9.167 1.00 82.69 97 VAL A CA 1
ATOM 783 C C . VAL A 1 97 ? 7.588 -8.392 -9.315 1.00 82.69 97 VAL A C 1
ATOM 785 O O . VAL A 1 97 ? 8.018 -7.845 -10.334 1.00 82.69 97 VAL A O 1
ATOM 788 N N . CYS A 1 98 ? 8.371 -8.654 -8.270 1.00 82.00 98 CYS A N 1
ATOM 789 C CA . CYS A 1 98 ? 9.781 -8.275 -8.191 1.00 82.00 98 CYS A CA 1
ATOM 790 C C . CYS A 1 98 ? 10.712 -9.473 -7.968 1.00 82.00 98 CYS A C 1
ATOM 792 O O . CYS A 1 98 ? 11.915 -9.252 -7.845 1.00 82.00 98 CYS A O 1
ATOM 794 N N . ASP A 1 99 ? 10.168 -10.691 -7.866 1.00 85.62 99 ASP A N 1
ATOM 795 C CA . ASP A 1 99 ? 10.886 -11.947 -7.611 1.00 85.62 99 ASP A CA 1
ATOM 796 C C . ASP A 1 99 ? 11.933 -11.839 -6.489 1.00 85.62 99 ASP A C 1
ATOM 798 O O . ASP A 1 99 ? 13.048 -12.358 -6.573 1.00 85.62 99 ASP A O 1
ATOM 802 N N . CYS A 1 100 ? 11.585 -11.127 -5.414 1.00 83.50 100 CYS A N 1
ATOM 803 C CA . CYS A 1 100 ? 12.471 -10.900 -4.279 1.00 83.50 100 CYS A CA 1
ATOM 804 C C . CYS A 1 100 ? 11.873 -11.446 -2.982 1.00 83.50 100 CYS A C 1
ATOM 806 O O . CYS A 1 100 ? 10.680 -11.290 -2.708 1.00 83.50 100 CYS A O 1
ATOM 808 N N . VAL A 1 101 ? 12.737 -12.036 -2.155 1.00 87.69 101 VAL A N 1
ATOM 809 C CA . VAL A 1 101 ? 12.392 -12.506 -0.811 1.00 87.69 101 VAL A CA 1
ATOM 810 C C . VAL A 1 101 ? 12.787 -11.433 0.193 1.00 87.69 101 VAL A C 1
ATOM 812 O O . VAL A 1 101 ? 13.955 -11.052 0.291 1.00 87.69 101 VAL A O 1
ATOM 815 N N . VAL A 1 102 ? 11.808 -10.946 0.945 1.00 85.56 102 VAL A N 1
ATOM 816 C CA . VAL A 1 102 ? 11.989 -9.950 1.997 1.00 85.56 102 VAL A CA 1
ATOM 817 C C . VAL A 1 102 ? 11.804 -10.616 3.356 1.00 85.56 102 VAL A C 1
ATOM 819 O O . VAL A 1 102 ? 10.822 -11.308 3.587 1.00 85.56 102 VAL A O 1
ATOM 822 N N . LYS A 1 103 ? 12.755 -10.424 4.270 1.00 84.88 103 LYS A N 1
ATOM 823 C CA . LYS A 1 103 ? 12.780 -11.134 5.561 1.00 84.88 103 LYS A CA 1
ATOM 824 C C . LYS A 1 103 ? 11.778 -10.578 6.578 1.00 84.88 103 LYS A C 1
ATOM 826 O O . LYS A 1 103 ? 11.180 -11.349 7.320 1.00 84.88 103 LYS A O 1
ATOM 831 N N . ASP A 1 104 ? 11.562 -9.265 6.563 1.00 88.06 104 ASP A N 1
ATOM 832 C CA . ASP A 1 104 ? 10.739 -8.561 7.550 1.00 88.06 104 ASP A CA 1
ATOM 833 C C . ASP A 1 104 ? 9.391 -8.117 6.978 1.00 88.06 104 ASP A C 1
ATOM 835 O O . ASP A 1 104 ? 9.279 -7.751 5.806 1.00 88.06 104 ASP A O 1
ATOM 839 N N . SER A 1 105 ? 8.375 -8.068 7.839 1.00 83.44 105 SER A N 1
ATOM 840 C CA . SER A 1 105 ? 7.022 -7.603 7.505 1.00 83.44 105 SER A CA 1
ATOM 841 C C . SER A 1 105 ? 7.000 -6.134 7.083 1.00 83.44 105 SER A C 1
ATOM 843 O O . SER A 1 105 ? 6.348 -5.773 6.106 1.00 83.44 105 SER A O 1
ATOM 845 N N . ILE A 1 106 ? 7.748 -5.286 7.795 1.00 88.31 106 ILE A N 1
ATOM 846 C CA . ILE A 1 106 ? 7.840 -3.845 7.521 1.00 88.31 106 ILE A CA 1
ATOM 847 C C . ILE A 1 106 ? 8.507 -3.611 6.167 1.00 88.31 106 ILE A C 1
ATOM 849 O O . ILE A 1 106 ? 7.990 -2.871 5.334 1.00 88.31 106 ILE A O 1
ATOM 853 N N . ASN A 1 107 ? 9.614 -4.307 5.910 1.00 87.75 107 ASN A N 1
ATOM 854 C CA . ASN A 1 107 ? 10.328 -4.182 4.648 1.00 87.75 107 ASN A CA 1
ATOM 855 C C . ASN A 1 107 ? 9.500 -4.739 3.473 1.00 87.75 107 ASN A C 1
ATOM 857 O O . ASN A 1 107 ? 9.588 -4.224 2.363 1.00 87.75 107 ASN A O 1
ATOM 861 N N . PHE A 1 108 ? 8.653 -5.753 3.697 1.00 86.56 108 PHE A N 1
ATOM 862 C CA . PHE A 1 108 ? 7.718 -6.233 2.676 1.00 86.56 108 PHE A CA 1
ATOM 863 C C . PHE A 1 108 ? 6.656 -5.176 2.355 1.00 86.56 108 PHE A C 1
ATOM 865 O O . PHE A 1 108 ? 6.427 -4.880 1.185 1.00 86.56 108 PHE A O 1
ATOM 872 N N . LEU A 1 109 ? 6.065 -4.530 3.364 1.00 86.62 109 LEU A N 1
ATOM 873 C CA . LEU A 1 109 ? 5.118 -3.433 3.141 1.00 86.62 109 LEU A CA 1
ATOM 874 C C . LEU A 1 109 ? 5.763 -2.261 2.383 1.00 86.62 109 LEU A C 1
ATOM 876 O O . LEU A 1 109 ? 5.172 -1.759 1.422 1.00 86.62 109 LEU A O 1
ATOM 880 N N . ASP A 1 110 ? 6.988 -1.879 2.747 1.00 88.56 110 ASP A N 1
ATOM 881 C CA . ASP A 1 110 ? 7.752 -0.840 2.046 1.00 88.56 110 ASP A CA 1
ATOM 882 C C . ASP A 1 110 ? 8.157 -1.257 0.630 1.00 88.56 110 ASP A C 1
ATOM 884 O O . ASP A 1 110 ? 8.164 -0.428 -0.283 1.00 88.56 110 ASP A O 1
ATOM 888 N N . HIS A 1 111 ? 8.417 -2.545 0.403 1.00 87.00 111 HIS A N 1
ATOM 889 C CA . HIS A 1 111 ? 8.697 -3.076 -0.923 1.00 87.00 111 HIS A CA 1
ATOM 890 C C . HIS A 1 111 ? 7.485 -2.947 -1.856 1.00 87.00 111 HIS A C 1
ATOM 892 O O . HIS A 1 111 ? 7.624 -2.405 -2.955 1.00 87.00 111 HIS A O 1
ATOM 898 N N . ILE A 1 112 ? 6.292 -3.381 -1.422 1.00 85.94 112 ILE A N 1
ATOM 899 C CA . ILE A 1 112 ? 5.067 -3.282 -2.238 1.00 85.94 112 ILE A CA 1
ATOM 900 C C . ILE A 1 112 ? 4.692 -1.802 -2.450 1.00 85.94 112 ILE A C 1
ATOM 902 O O . ILE A 1 112 ? 4.177 -1.420 -3.500 1.00 85.94 112 ILE A O 1
ATOM 906 N N . ASN A 1 113 ? 4.976 -0.928 -1.478 1.00 84.94 113 ASN A N 1
ATOM 907 C CA . ASN A 1 113 ? 4.795 0.527 -1.605 1.00 84.94 113 ASN A CA 1
ATOM 908 C C . ASN A 1 113 ? 5.931 1.222 -2.386 1.00 84.94 113 ASN A C 1
ATOM 910 O O . ASN A 1 113 ? 5.869 2.424 -2.660 1.00 84.94 113 ASN A O 1
ATOM 914 N N . GLY A 1 114 ? 6.972 0.481 -2.762 1.00 85.69 114 GLY A N 1
ATOM 915 C CA . GLY A 1 114 ? 8.155 0.999 -3.424 1.00 85.69 114 GLY A CA 1
ATOM 916 C C . GLY A 1 114 ? 7.888 1.449 -4.861 1.00 85.69 114 GLY A C 1
ATOM 917 O O . GLY A 1 114 ? 7.086 0.880 -5.603 1.00 85.69 114 GLY A O 1
ATOM 918 N N . LYS A 1 115 ? 8.647 2.456 -5.314 1.00 81.44 115 LYS A N 1
ATOM 919 C CA . LYS A 1 115 ? 8.539 3.004 -6.682 1.00 81.44 115 LYS A CA 1
ATOM 920 C C . LYS A 1 115 ? 8.784 1.956 -7.772 1.00 81.44 115 LYS A C 1
ATOM 922 O O . LYS A 1 115 ? 8.228 2.090 -8.856 1.00 81.44 115 LYS A O 1
ATOM 927 N N . ASN A 1 116 ? 9.635 0.964 -7.512 1.00 82.56 116 ASN A N 1
ATOM 928 C CA . ASN A 1 116 ? 9.963 -0.079 -8.484 1.00 82.56 116 ASN A CA 1
ATOM 929 C C . ASN A 1 116 ? 8.820 -1.089 -8.619 1.00 82.56 116 ASN A C 1
ATOM 931 O O . ASN A 1 116 ? 8.375 -1.333 -9.736 1.00 82.56 116 ASN A O 1
ATOM 935 N N . HIS A 1 117 ? 8.275 -1.566 -7.498 1.00 84.94 117 HIS A N 1
ATOM 936 C CA . HIS A 1 117 ? 7.121 -2.461 -7.491 1.00 84.94 117 HIS A CA 1
ATOM 937 C C . HIS A 1 117 ? 5.904 -1.815 -8.171 1.00 84.94 117 HIS A C 1
ATOM 939 O O . HIS A 1 117 ? 5.322 -2.378 -9.096 1.00 84.94 117 HIS A O 1
ATOM 945 N N . GLN A 1 118 ? 5.595 -0.563 -7.816 1.00 81.81 118 GLN A N 1
ATOM 946 C CA . GLN A 1 118 ? 4.480 0.171 -8.417 1.00 81.81 118 GLN A CA 1
ATOM 947 C C . GLN A 1 118 ? 4.674 0.424 -9.923 1.00 81.81 118 GLN A C 1
ATOM 949 O O . GLN A 1 118 ? 3.712 0.395 -10.691 1.00 81.81 118 GLN A O 1
ATOM 954 N N . ARG A 1 119 ? 5.923 0.651 -10.361 1.00 82.81 119 ARG A N 1
ATOM 955 C CA . ARG A 1 119 ? 6.264 0.858 -11.777 1.00 82.81 119 ARG A CA 1
ATOM 956 C C . ARG A 1 119 ? 6.069 -0.415 -12.595 1.00 82.81 119 ARG A C 1
ATOM 958 O O . ARG A 1 119 ? 5.604 -0.296 -13.730 1.00 82.81 119 ARG A O 1
ATOM 965 N N . ASN A 1 120 ? 6.416 -1.569 -12.028 1.00 81.31 120 ASN A N 1
ATOM 966 C CA . ASN A 1 120 ? 6.226 -2.881 -12.645 1.00 81.31 120 ASN A CA 1
ATOM 967 C C . ASN A 1 120 ? 4.736 -3.243 -12.715 1.00 81.31 120 ASN A C 1
ATOM 969 O O . ASN A 1 120 ? 4.284 -3.712 -13.751 1.00 81.31 120 ASN A O 1
ATOM 973 N N . MET A 1 121 ? 3.945 -2.885 -11.695 1.00 78.44 121 MET A N 1
ATOM 974 C CA . MET A 1 121 ? 2.475 -2.979 -11.735 1.00 78.44 121 MET A CA 1
ATOM 975 C C . MET A 1 121 ? 1.797 -1.973 -12.688 1.00 78.44 121 MET A C 1
ATOM 977 O O . MET A 1 121 ? 0.573 -1.882 -12.729 1.00 78.44 121 MET A O 1
ATOM 981 N N . GLY A 1 122 ? 2.556 -1.167 -13.438 1.00 76.88 122 GLY A N 1
ATOM 982 C CA . GLY A 1 122 ? 1.990 -0.231 -14.415 1.00 76.88 122 GLY A CA 1
ATOM 983 C C . GLY A 1 122 ? 1.261 0.968 -13.801 1.00 76.88 122 GLY A C 1
ATOM 984 O O . GLY A 1 122 ? 0.632 1.744 -14.521 1.00 76.88 122 GLY A O 1
ATOM 985 N N . MET A 1 123 ? 1.383 1.179 -12.491 1.00 75.38 123 MET A N 1
ATOM 986 C CA . MET A 1 123 ? 0.763 2.294 -11.789 1.00 75.38 123 MET A CA 1
ATOM 987 C C . MET A 1 123 ? 1.773 3.424 -11.557 1.00 75.38 123 MET A C 1
ATOM 989 O O . MET A 1 123 ? 2.978 3.225 -11.388 1.00 75.38 123 MET A O 1
ATOM 993 N N . SER A 1 124 ? 1.286 4.659 -11.548 1.00 68.75 124 SER A N 1
ATOM 994 C CA . SER A 1 124 ? 2.080 5.823 -11.163 1.00 68.75 124 SER A CA 1
ATOM 995 C C . SER A 1 124 ? 1.767 6.219 -9.722 1.00 68.75 124 SER A C 1
ATOM 997 O O . SER A 1 124 ? 0.621 6.183 -9.296 1.00 68.75 124 SER A O 1
ATOM 999 N N . MET A 1 125 ? 2.777 6.679 -8.977 1.00 67.25 125 MET A N 1
ATOM 1000 C CA . MET A 1 125 ? 2.621 7.267 -7.631 1.00 67.25 125 MET A CA 1
ATOM 1001 C C . MET A 1 125 ? 1.797 8.574 -7.620 1.00 67.25 125 MET A C 1
ATOM 1003 O O . MET A 1 125 ? 1.668 9.223 -6.586 1.00 67.25 125 MET A O 1
ATOM 1007 N N . LYS A 1 126 ? 1.273 9.013 -8.771 1.00 73.50 126 LYS A N 1
ATOM 1008 C CA . LYS A 1 126 ? 0.467 10.226 -8.876 1.00 73.50 126 LYS A CA 1
ATOM 1009 C C . LYS A 1 126 ? -0.978 9.884 -8.518 1.00 73.50 126 LYS A C 1
ATOM 1011 O O . LYS A 1 126 ? -1.614 9.058 -9.170 1.00 73.50 126 LYS A O 1
ATOM 1016 N N . ILE A 1 127 ? -1.478 10.534 -7.476 1.00 78.50 127 ILE A N 1
ATOM 1017 C CA . ILE A 1 127 ? -2.862 10.417 -7.013 1.00 78.50 127 ILE A CA 1
ATOM 1018 C C . ILE A 1 127 ? -3.724 11.404 -7.815 1.00 78.50 127 ILE A C 1
ATOM 1020 O O . ILE A 1 127 ? -3.275 12.507 -8.140 1.00 78.50 127 ILE A O 1
ATOM 1024 N N . LYS A 1 128 ? -4.960 11.016 -8.151 1.00 79.06 128 LYS A N 1
ATOM 1025 C CA . LYS A 1 128 ? -5.951 11.941 -8.724 1.00 79.06 128 LYS A CA 1
ATOM 1026 C C . LYS A 1 128 ? -6.323 13.014 -7.700 1.00 79.06 128 LYS A C 1
ATOM 1028 O O . LYS A 1 128 ? -6.480 12.720 -6.519 1.00 79.06 128 LYS A O 1
ATOM 1033 N N . ARG A 1 129 ? -6.507 14.255 -8.153 1.00 81.25 129 ARG A N 1
ATOM 1034 C CA . ARG A 1 129 ? -7.137 15.289 -7.320 1.00 81.25 129 ARG A CA 1
ATOM 1035 C C . ARG A 1 129 ? -8.616 14.941 -7.172 1.00 81.25 129 ARG A C 1
ATOM 1037 O O . ARG A 1 129 ? -9.260 14.658 -8.177 1.00 81.25 129 ARG A O 1
ATOM 1044 N N . SER A 1 130 ? -9.111 14.941 -5.938 1.00 83.94 130 SER A N 1
ATOM 1045 C CA . SER A 1 130 ? -10.499 14.593 -5.641 1.00 83.94 130 SER A CA 1
ATOM 1046 C C . SER A 1 130 ? -11.467 15.656 -6.153 1.00 83.94 130 SER A C 1
ATOM 1048 O O . SER A 1 130 ? -11.193 16.851 -6.019 1.00 83.94 130 SER A O 1
ATOM 1050 N N . THR A 1 131 ? -12.609 15.225 -6.682 1.00 90.94 131 THR A N 1
ATOM 1051 C CA . THR A 1 131 ? -13.716 16.116 -7.069 1.00 90.94 131 THR A CA 1
ATOM 1052 C C . THR A 1 131 ? -14.689 16.338 -5.903 1.00 90.94 131 THR A C 1
ATOM 1054 O O . THR A 1 131 ? -14.684 15.595 -4.921 1.00 90.94 131 THR A O 1
ATOM 1057 N N . VAL A 1 132 ? -15.536 17.372 -5.984 1.00 91.00 132 VAL A N 1
ATOM 1058 C CA . VAL A 1 132 ? -16.526 17.681 -4.930 1.00 91.00 132 VAL A CA 1
ATOM 1059 C C . VAL A 1 132 ? -17.520 16.527 -4.739 1.00 91.00 132 VAL A C 1
ATOM 1061 O O . VAL A 1 132 ? -17.886 16.212 -3.605 1.00 91.00 132 VAL A O 1
ATOM 1064 N N . ASP A 1 133 ? -17.907 15.852 -5.821 1.00 89.44 133 ASP A N 1
ATOM 1065 C CA . ASP A 1 133 ? -18.864 14.743 -5.772 1.00 89.44 133 ASP A CA 1
ATOM 1066 C C . ASP A 1 133 ? -18.268 13.484 -5.124 1.00 89.44 133 ASP A C 1
ATOM 1068 O O . ASP A 1 133 ? -18.920 12.863 -4.284 1.00 89.44 133 ASP A O 1
ATOM 1072 N N . GLU A 1 134 ? -16.998 13.160 -5.399 1.00 87.44 134 GLU A N 1
ATOM 1073 C CA . GLU A 1 134 ? -16.273 12.069 -4.720 1.00 87.44 134 GLU A CA 1
ATOM 1074 C C . GLU A 1 134 ? -16.180 12.301 -3.204 1.00 87.44 134 GLU A C 1
ATOM 1076 O O . GLU A 1 134 ? -16.291 11.371 -2.399 1.00 87.44 134 GLU A O 1
ATOM 1081 N N . VAL A 1 135 ? -15.994 13.558 -2.797 1.00 88.44 135 VAL A N 1
ATOM 1082 C CA . VAL A 1 135 ? -15.929 13.937 -1.383 1.00 88.44 135 VAL A CA 1
ATOM 1083 C C . VAL A 1 135 ? -17.294 13.758 -0.716 1.00 88.44 135 VAL A C 1
ATOM 1085 O O . VAL A 1 135 ? -17.367 13.168 0.363 1.00 88.44 135 VAL A O 1
ATOM 1088 N N . ARG A 1 136 ? -18.387 14.180 -1.365 1.00 91.44 136 ARG A N 1
ATOM 1089 C CA . ARG A 1 136 ? -19.757 13.972 -0.860 1.00 91.44 136 ARG A CA 1
ATOM 1090 C C . ARG A 1 136 ? -20.092 12.488 -0.695 1.00 91.44 136 ARG A C 1
ATOM 1092 O O . ARG A 1 136 ? -20.616 12.103 0.348 1.00 91.44 136 ARG A O 1
ATOM 1099 N N . GLN A 1 137 ? -19.729 11.652 -1.669 1.00 89.88 137 GLN A N 1
ATOM 1100 C CA . GLN A 1 137 ? -19.921 10.199 -1.589 1.00 89.88 137 GLN A CA 1
ATOM 1101 C C . GLN A 1 137 ? -19.130 9.576 -0.430 1.00 89.88 137 GLN A C 1
ATOM 1103 O O . GLN A 1 137 ? -19.672 8.768 0.326 1.00 89.88 137 GLN A O 1
ATOM 1108 N N . ARG A 1 138 ? -17.876 10.001 -0.211 1.00 88.12 138 ARG A N 1
ATOM 1109 C CA . ARG A 1 138 ? -17.086 9.551 0.949 1.00 88.12 138 ARG A CA 1
ATOM 1110 C C . ARG A 1 138 ? -17.682 9.985 2.282 1.00 88.12 138 ARG A C 1
ATOM 1112 O O . ARG A 1 138 ? -17.644 9.204 3.229 1.00 88.12 138 ARG A O 1
ATOM 1119 N N . PHE A 1 139 ? -18.215 11.202 2.379 1.00 91.69 139 PHE A N 1
ATOM 1120 C CA . PHE A 1 139 ? -18.882 11.659 3.599 1.00 91.69 139 PHE A CA 1
ATOM 1121 C C . PHE A 1 139 ? -20.155 10.865 3.888 1.00 91.69 139 PHE A C 1
ATOM 1123 O O . PHE A 1 139 ? -20.377 10.503 5.039 1.00 91.69 139 PHE A O 1
ATOM 1130 N N . ALA A 1 140 ? -20.947 10.535 2.865 1.00 92.62 140 ALA A N 1
ATOM 1131 C CA . ALA A 1 140 ? -22.116 9.675 3.026 1.00 92.62 140 ALA A CA 1
ATOM 1132 C C . ALA A 1 140 ? -21.724 8.271 3.520 1.00 92.62 140 ALA A C 1
ATOM 1134 O O . ALA A 1 140 ? -22.283 7.798 4.508 1.00 92.62 140 ALA A O 1
ATOM 1135 N N . PHE A 1 141 ? -20.707 7.651 2.908 1.00 88.75 141 PHE A N 1
ATOM 1136 C CA . PHE A 1 141 ? -20.201 6.342 3.335 1.00 88.75 141 PHE A CA 1
ATOM 1137 C C . PHE A 1 141 ? -19.672 6.369 4.775 1.00 88.75 141 PHE A C 1
ATOM 1139 O O . PHE A 1 141 ? -20.068 5.549 5.597 1.00 88.75 141 PHE A O 1
ATOM 1146 N N . LYS A 1 142 ? -18.839 7.360 5.124 1.00 91.00 142 LYS A N 1
ATOM 1147 C CA . LYS A 1 142 ? -18.313 7.505 6.491 1.00 91.00 142 LYS A CA 1
ATOM 1148 C C . LYS A 1 142 ? -19.401 7.784 7.521 1.00 91.00 142 LYS A C 1
ATOM 1150 O O . LYS A 1 142 ? -19.279 7.338 8.657 1.00 91.00 142 LYS A O 1
ATOM 1155 N N . LYS A 1 143 ? -20.448 8.525 7.151 1.00 93.44 143 LYS A N 1
ATOM 1156 C CA . LYS A 1 143 ? -21.592 8.762 8.032 1.00 93.44 143 LYS A CA 1
ATOM 1157 C C . LYS A 1 143 ? -22.362 7.464 8.281 1.00 93.44 143 LYS A C 1
ATOM 1159 O O . LYS A 1 143 ? -22.651 7.172 9.435 1.00 93.44 143 LYS A O 1
ATOM 1164 N N . ALA A 1 144 ? -22.612 6.668 7.241 1.00 91.06 144 ALA A N 1
ATOM 1165 C CA . ALA A 1 144 ? -23.237 5.354 7.383 1.00 91.06 144 ALA A CA 1
ATOM 1166 C C . ALA A 1 144 ? -22.389 4.407 8.253 1.00 91.06 144 ALA A C 1
ATOM 1168 O O . ALA A 1 144 ? -22.914 3.769 9.159 1.00 91.06 144 ALA A O 1
ATOM 1169 N N . GLU A 1 145 ? -21.068 4.371 8.051 1.00 89.62 145 GLU A N 1
ATOM 1170 C CA . GLU A 1 145 ? -20.152 3.569 8.874 1.00 89.62 145 GLU A CA 1
ATOM 1171 C C . GLU A 1 145 ? -20.142 4.032 10.343 1.00 89.62 145 GLU A C 1
ATOM 1173 O O . GLU A 1 145 ? -20.140 3.214 11.261 1.00 89.62 145 GLU A O 1
ATOM 1178 N N . ALA A 1 146 ? -20.190 5.344 10.587 1.00 88.94 146 ALA A N 1
ATOM 1179 C CA . ALA A 1 146 ? -20.295 5.896 11.935 1.00 88.94 146 ALA A CA 1
ATOM 1180 C C . ALA A 1 146 ? -21.645 5.574 12.598 1.00 88.94 146 ALA A C 1
ATOM 1182 O O . ALA A 1 146 ? -21.683 5.327 13.798 1.00 88.94 146 ALA A O 1
ATOM 1183 N N . GLU A 1 147 ? -22.747 5.562 11.846 1.00 87.56 147 GLU A N 1
ATOM 1184 C CA . GLU A 1 147 ? -24.060 5.143 12.353 1.00 87.56 147 GLU A CA 1
ATOM 1185 C C . GLU A 1 147 ? -24.094 3.648 12.689 1.00 87.56 147 GLU A C 1
ATOM 1187 O O . GLU A 1 147 ? -24.697 3.274 13.692 1.00 87.56 147 GLU A O 1
ATOM 1192 N N . ILE A 1 148 ? -23.419 2.800 11.907 1.00 84.50 148 ILE A N 1
ATOM 1193 C CA . ILE A 1 148 ? -23.263 1.371 12.221 1.00 84.50 148 ILE A CA 1
ATOM 1194 C C . ILE A 1 148 ? -22.457 1.199 13.511 1.00 84.50 148 ILE A C 1
ATOM 1196 O O . ILE A 1 148 ? -22.934 0.536 14.422 1.00 84.50 148 ILE A O 1
ATOM 1200 N N . LYS A 1 149 ? -21.306 1.871 13.646 1.00 82.88 149 LYS A N 1
ATOM 1201 C CA . LYS A 1 149 ? -20.485 1.806 14.870 1.00 82.88 149 LYS A CA 1
ATOM 1202 C C . LYS A 1 149 ? -21.220 2.304 16.113 1.00 82.88 149 LYS A C 1
ATOM 1204 O O . LYS A 1 149 ? -21.039 1.751 17.189 1.00 82.88 149 LYS A O 1
ATOM 1209 N N . LYS A 1 150 ? -22.061 3.335 15.977 1.00 82.25 150 LYS A N 1
ATOM 1210 C CA . LYS A 1 150 ? -22.924 3.801 17.074 1.00 82.25 150 LYS A CA 1
ATOM 1211 C C . LYS A 1 150 ? -23.934 2.733 17.479 1.00 82.25 150 LYS A C 1
ATOM 1213 O O . LYS A 1 150 ? -24.028 2.424 18.654 1.00 82.25 150 LYS A O 1
ATOM 1218 N N . LYS A 1 151 ? -24.608 2.107 16.509 1.00 80.31 151 LYS A N 1
ATOM 1219 C CA . LYS A 1 151 ? -25.532 0.996 16.783 1.00 80.31 151 LYS A CA 1
ATOM 1220 C C . LYS A 1 151 ? -24.826 -0.210 17.408 1.00 80.31 151 LYS A C 1
ATOM 1222 O O . LYS A 1 151 ? -25.404 -0.852 18.274 1.00 80.31 151 LYS A O 1
ATOM 1227 N N . GLU A 1 152 ? -23.605 -0.533 16.981 1.00 74.69 152 GLU A N 1
ATOM 1228 C CA . GLU A 1 152 ? -22.790 -1.591 17.597 1.00 74.69 152 GLU A CA 1
ATOM 1229 C C . GLU A 1 152 ? -22.440 -1.258 19.051 1.00 74.69 152 GLU A C 1
ATOM 1231 O O . GLU A 1 152 ? -22.568 -2.124 19.911 1.00 74.69 152 GLU A O 1
ATOM 1236 N N . TYR A 1 153 ? -22.076 -0.004 19.336 1.00 72.44 153 TYR A N 1
ATOM 1237 C CA . TYR A 1 153 ? -21.838 0.469 20.700 1.00 72.44 153 TYR A CA 1
ATOM 1238 C C . TYR A 1 153 ? -23.104 0.378 21.564 1.00 72.44 153 TYR A C 1
ATOM 1240 O O . TYR A 1 153 ? -23.058 -0.219 22.634 1.00 72.44 153 TYR A O 1
ATOM 1248 N N . ASP A 1 154 ? -24.249 0.842 21.054 1.00 79.75 154 ASP A N 1
ATOM 1249 C CA . ASP A 1 154 ? -25.536 0.773 21.760 1.00 79.75 154 ASP A CA 1
ATOM 1250 C C . ASP A 1 154 ? -25.957 -0.685 22.056 1.00 79.75 154 ASP A C 1
ATOM 1252 O O . ASP A 1 154 ? -26.542 -0.989 23.097 1.00 79.75 154 ASP A O 1
ATOM 1256 N N . LEU A 1 155 ? -25.669 -1.624 21.145 1.00 74.19 155 LEU A N 1
ATOM 1257 C CA . LEU A 1 155 ? -25.936 -3.053 21.348 1.00 74.19 155 LEU A CA 1
ATOM 1258 C C . LEU A 1 155 ? -24.982 -3.685 22.363 1.00 74.19 155 LEU A C 1
ATOM 1260 O O . LEU A 1 155 ? -25.387 -4.588 23.099 1.00 74.19 155 LEU A O 1
ATOM 1264 N N . GLN A 1 156 ? -23.728 -3.242 22.384 1.00 77.19 156 GLN A N 1
ATOM 1265 C CA . GLN A 1 156 ? -22.721 -3.748 23.303 1.00 77.19 156 GLN A CA 1
ATOM 1266 C C . GLN A 1 156 ? -22.970 -3.253 24.731 1.00 77.19 156 GLN A C 1
ATOM 1268 O O . GLN A 1 156 ? -22.964 -4.073 25.643 1.00 77.19 156 GLN A O 1
ATOM 1273 N N . GLU A 1 157 ? -23.303 -1.974 24.909 1.00 80.38 157 GLU A N 1
ATOM 1274 C CA . GLU A 1 157 ? -23.705 -1.399 26.200 1.00 80.38 157 GLU A CA 1
ATOM 1275 C C . GLU A 1 157 ? -24.949 -2.115 26.747 1.00 80.38 157 GLU A C 1
ATOM 1277 O O . GLU A 1 157 ? -24.949 -2.610 27.871 1.00 80.38 157 GLU A O 1
ATOM 1282 N N . ARG A 1 158 ? -25.963 -2.344 25.902 1.00 72.06 158 ARG A N 1
ATOM 1283 C CA . ARG A 1 158 ? -27.163 -3.100 26.294 1.00 72.06 158 ARG A CA 1
ATOM 1284 C C . ARG A 1 158 ? -26.877 -4.566 26.649 1.00 72.06 158 ARG A C 1
ATOM 1286 O O . ARG A 1 158 ? -27.541 -5.143 27.507 1.00 72.06 158 ARG A O 1
ATOM 1293 N N . MET A 1 159 ? -25.920 -5.203 25.975 1.00 75.31 159 MET A N 1
ATOM 1294 C CA . MET A 1 159 ? -25.468 -6.562 26.305 1.00 75.31 159 MET A CA 1
ATOM 1295 C C . MET A 1 159 ? -24.695 -6.605 27.626 1.00 75.31 159 MET A C 1
ATOM 1297 O O . MET A 1 159 ? -24.782 -7.599 28.347 1.00 75.31 159 MET A O 1
ATOM 1301 N N . GLU A 1 160 ? -23.921 -5.566 27.928 1.00 82.94 160 GLU A N 1
ATOM 1302 C CA . GLU A 1 160 ? -23.190 -5.426 29.187 1.00 82.94 160 GLU A CA 1
ATOM 1303 C C . GLU A 1 160 ? -24.158 -5.189 30.353 1.00 82.94 160 GLU A C 1
ATOM 1305 O O . GLU A 1 160 ? -24.084 -5.924 31.335 1.00 82.94 160 GLU A O 1
ATOM 1310 N N . GLU A 1 161 ? -25.159 -4.318 30.198 1.00 79.38 161 GLU A N 1
ATOM 1311 C CA . GLU A 1 161 ? -26.215 -4.101 31.200 1.00 79.38 161 GLU A CA 1
ATOM 1312 C C . GLU A 1 161 ? -26.986 -5.389 31.532 1.00 79.38 161 GLU A C 1
ATOM 1314 O O . GLU A 1 161 ? -27.168 -5.728 32.702 1.00 79.38 161 GLU A O 1
ATOM 1319 N N . ILE A 1 162 ? -27.393 -6.167 30.521 1.00 79.06 162 ILE A N 1
ATOM 1320 C CA . ILE A 1 162 ? -28.094 -7.445 30.739 1.00 79.06 162 ILE A CA 1
ATOM 1321 C C . ILE A 1 162 ? -27.194 -8.445 31.477 1.00 79.06 162 ILE A C 1
ATOM 1323 O O . ILE A 1 162 ? -27.653 -9.132 32.391 1.00 79.06 162 ILE A O 1
ATOM 1327 N N . LYS A 1 163 ? -25.906 -8.526 31.119 1.00 82.69 163 LYS A N 1
ATOM 1328 C CA . LYS A 1 163 ? -24.945 -9.401 31.810 1.00 82.69 163 LYS A CA 1
ATOM 1329 C C . LYS A 1 163 ? -24.728 -8.974 33.258 1.00 82.69 163 LYS A C 1
ATOM 1331 O O . LYS A 1 163 ? -24.619 -9.836 34.130 1.00 82.69 163 LYS A O 1
ATOM 1336 N N . GLU A 1 164 ? -24.675 -7.674 33.528 1.00 84.00 164 GLU A N 1
ATOM 1337 C CA . GLU A 1 164 ? -24.564 -7.143 34.884 1.00 84.00 164 GLU A CA 1
ATOM 1338 C C . GLU A 1 164 ? -25.825 -7.428 35.705 1.00 84.00 164 GLU A C 1
ATOM 1340 O O . GLU A 1 164 ? -25.721 -7.890 36.844 1.00 84.00 164 GLU A O 1
ATOM 1345 N N . GLU A 1 165 ? -27.020 -7.249 35.138 1.00 79.94 165 GLU A N 1
ATOM 1346 C CA . GLU A 1 165 ? -28.274 -7.605 35.805 1.00 79.94 165 GLU A CA 1
ATOM 1347 C C . GLU A 1 165 ? -28.378 -9.109 36.083 1.00 79.94 165 GLU A C 1
ATOM 1349 O O . GLU A 1 165 ? -28.746 -9.508 37.194 1.00 79.94 165 GLU A O 1
ATOM 1354 N N . GLU A 1 166 ? -27.998 -9.962 35.131 1.00 81.38 166 GLU A N 1
ATOM 1355 C CA . GLU A 1 166 ? -27.948 -11.410 35.329 1.00 81.38 166 GLU A CA 1
ATOM 1356 C C . GLU A 1 166 ? -26.925 -11.812 36.395 1.00 81.38 166 GLU A C 1
ATOM 1358 O O . GLU A 1 166 ? -27.223 -12.677 37.224 1.00 81.38 166 GLU A O 1
ATOM 1363 N N . ALA A 1 167 ? -25.757 -11.164 36.438 1.00 84.31 167 ALA A N 1
ATOM 1364 C CA . ALA A 1 167 ? -24.751 -11.383 37.474 1.00 84.31 167 ALA A CA 1
ATOM 1365 C C . ALA A 1 167 ? -25.271 -10.959 38.854 1.00 84.31 167 ALA A C 1
ATOM 1367 O O . ALA A 1 167 ? -25.206 -11.746 39.801 1.00 84.31 167 ALA A O 1
ATOM 1368 N N . ARG A 1 168 ? -25.902 -9.781 38.968 1.00 83.62 168 ARG A N 1
ATOM 1369 C CA . ARG A 1 168 ? -26.528 -9.332 40.223 1.00 83.62 168 ARG A CA 1
ATOM 1370 C C . ARG A 1 168 ? -27.649 -10.264 40.671 1.00 83.62 168 ARG A C 1
ATOM 1372 O O . ARG A 1 168 ? -27.759 -10.577 41.856 1.00 83.62 168 ARG A O 1
ATOM 1379 N N . MET A 1 169 ? -28.462 -10.755 39.740 1.00 77.44 169 MET A N 1
ATOM 1380 C CA . MET A 1 169 ? -29.522 -11.724 40.025 1.00 77.44 169 MET A CA 1
ATOM 1381 C C . MET A 1 169 ? -28.957 -13.096 40.403 1.00 77.44 169 MET A C 1
ATOM 1383 O O . MET A 1 169 ? -29.512 -13.772 41.276 1.00 77.44 169 MET A O 1
ATOM 1387 N N . ALA A 1 170 ? -27.853 -13.522 39.791 1.00 86.69 170 ALA A N 1
ATOM 1388 C CA . ALA A 1 170 ? -27.147 -14.746 40.144 1.00 86.69 170 ALA A CA 1
ATOM 1389 C C . ALA A 1 170 ? -26.523 -14.642 41.538 1.00 86.69 170 ALA A C 1
ATOM 1391 O O . ALA A 1 170 ? -26.648 -15.580 42.325 1.00 86.69 170 ALA A O 1
ATOM 1392 N N . ASP A 1 171 ? -25.927 -13.505 41.882 1.00 85.50 171 ASP A N 1
ATOM 1393 C CA . ASP A 1 171 ? -25.323 -13.272 43.190 1.00 85.50 171 ASP A CA 1
ATOM 1394 C C . ASP A 1 171 ? -26.381 -13.111 44.282 1.00 85.50 171 ASP A C 1
ATOM 1396 O O . ASP A 1 171 ? -26.238 -13.701 45.352 1.00 85.50 171 ASP A O 1
ATOM 1400 N N . TYR A 1 172 ? -27.519 -12.475 43.993 1.00 82.56 172 TYR A N 1
ATOM 1401 C CA . TYR A 1 172 ? -28.676 -12.477 44.891 1.00 82.56 172 TYR A CA 1
ATOM 1402 C C . TYR A 1 172 ? -29.246 -13.890 45.095 1.00 82.56 172 TYR A C 1
ATOM 1404 O O . TYR A 1 172 ? -29.538 -14.293 46.224 1.00 82.56 172 TYR A O 1
ATOM 1412 N N . LYS A 1 173 ? -29.358 -14.696 44.028 1.00 84.50 173 LYS A N 1
ATOM 1413 C CA . LYS A 1 173 ? -29.776 -16.108 44.124 1.00 84.50 173 LYS A CA 1
ATOM 1414 C C . LYS A 1 173 ? -28.770 -16.941 44.921 1.00 84.50 173 LYS A C 1
ATOM 1416 O O . LYS A 1 173 ? -29.190 -17.770 45.729 1.00 84.50 173 LYS A O 1
ATOM 1421 N N . LYS A 1 174 ? -27.462 -16.734 44.737 1.00 86.44 174 LYS A N 1
ATOM 1422 C CA . LYS A 1 174 ? -26.402 -17.394 45.519 1.00 86.44 174 LYS A CA 1
ATOM 1423 C C . LYS A 1 174 ? -26.460 -16.969 46.986 1.00 86.44 174 LYS A C 1
ATOM 1425 O O . LYS A 1 174 ? -26.434 -17.843 47.845 1.00 86.44 174 LYS A O 1
ATOM 1430 N N . ALA A 1 175 ? -26.619 -15.679 47.277 1.00 84.00 175 ALA A N 1
ATOM 1431 C CA . ALA A 1 175 ? -26.744 -15.149 48.632 1.00 84.00 175 ALA A CA 1
ATOM 1432 C C . ALA A 1 175 ? -27.992 -15.696 49.338 1.00 84.00 175 ALA A C 1
ATOM 1434 O O . ALA A 1 175 ? -27.883 -16.200 50.451 1.00 84.00 175 ALA A O 1
ATOM 1435 N N . LYS A 1 176 ? -29.154 -15.733 48.669 1.00 84.00 176 LYS A N 1
ATOM 1436 C CA . LYS A 1 176 ? -30.364 -16.380 49.207 1.00 84.00 176 LYS A CA 1
ATOM 1437 C C . LYS A 1 176 ? -30.193 -17.878 49.427 1.00 84.00 176 LYS A C 1
ATOM 1439 O O . LYS A 1 176 ? -30.656 -18.395 50.439 1.00 84.00 176 LYS A O 1
ATOM 1444 N N . ARG A 1 177 ? -29.528 -18.593 48.513 1.00 82.69 177 ARG A N 1
ATOM 1445 C CA . ARG A 1 177 ? -29.203 -20.019 48.704 1.00 82.69 177 ARG A CA 1
ATOM 1446 C C . ARG A 1 177 ? -28.262 -20.221 49.894 1.00 82.69 177 ARG A C 1
ATOM 1448 O O . ARG A 1 177 ? -28.450 -21.172 50.648 1.00 82.69 177 ARG A O 1
ATOM 1455 N N . GLN A 1 178 ? -27.286 -19.335 50.089 1.00 81.56 178 GLN A N 1
ATOM 1456 C CA . GLN A 1 178 ? -26.391 -19.363 51.245 1.00 81.56 178 GLN A CA 1
ATOM 1457 C C . GLN A 1 178 ? -27.118 -19.014 52.549 1.00 81.56 178 GLN A C 1
ATOM 1459 O O . GLN A 1 178 ? -26.911 -19.705 53.538 1.00 81.56 178 GLN A O 1
ATOM 1464 N N . GLU A 1 179 ? -28.000 -18.014 52.565 1.00 80.62 179 GLU A N 1
ATOM 1465 C CA . GLU A 1 179 ? -28.795 -17.657 53.745 1.00 80.62 179 GLU A CA 1
ATOM 1466 C C . GLU A 1 179 ? -29.773 -18.779 54.110 1.00 80.62 179 GLU A C 1
ATOM 1468 O O . GLU A 1 179 ? -29.866 -19.156 55.271 1.00 80.62 179 GLU A O 1
ATOM 1473 N N . GLN A 1 180 ? -30.447 -19.394 53.134 1.00 77.75 180 GLN A N 1
ATOM 1474 C CA . GLN A 1 180 ? -31.299 -20.558 53.393 1.00 77.75 180 GLN A CA 1
ATOM 1475 C C . GLN A 1 180 ? -30.498 -21.756 53.913 1.00 77.75 180 GLN A C 1
ATOM 1477 O O . GLN A 1 180 ? -30.969 -22.453 54.809 1.00 77.75 180 GLN A O 1
ATOM 1482 N N . ARG A 1 181 ? -29.278 -21.981 53.406 1.00 75.62 181 ARG A N 1
ATOM 1483 C CA . ARG A 1 181 ? -28.353 -22.980 53.965 1.00 75.62 181 ARG A CA 1
ATOM 1484 C C . ARG A 1 181 ? -27.946 -22.638 55.403 1.00 75.62 181 ARG A C 1
ATOM 1486 O O . ARG A 1 181 ? -27.977 -23.527 56.240 1.00 75.62 181 ARG A O 1
ATOM 1493 N N . LYS A 1 182 ? -27.646 -21.369 55.702 1.00 73.94 182 LYS A N 1
ATOM 1494 C CA . LYS A 1 182 ? -27.311 -20.858 57.047 1.00 73.94 182 LYS A CA 1
ATOM 1495 C C . LYS A 1 182 ? -28.502 -20.755 58.007 1.00 73.94 182 LYS A C 1
ATOM 1497 O O . LYS A 1 182 ? -28.288 -20.594 59.191 1.00 73.94 182 LYS A O 1
ATOM 1502 N N . ARG A 1 183 ? -29.746 -20.783 57.521 1.00 67.62 183 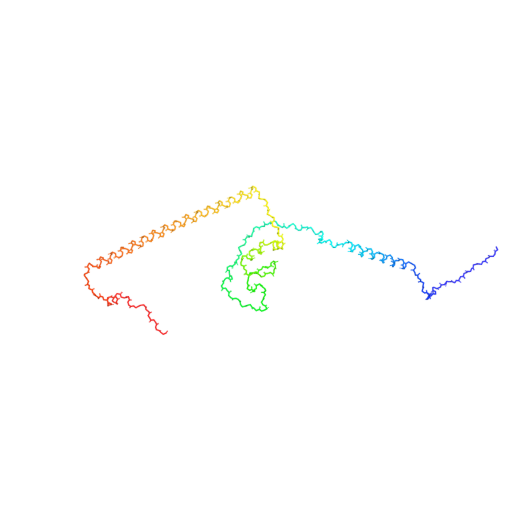ARG A N 1
ATOM 1503 C CA . ARG A 1 183 ? -30.958 -20.867 58.357 1.00 67.62 183 ARG A CA 1
ATOM 1504 C C . ARG A 1 183 ? -31.363 -22.313 58.628 1.00 67.62 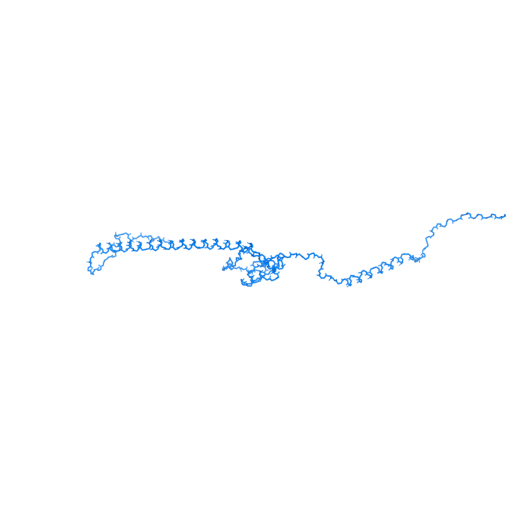183 ARG A C 1
ATOM 1506 O O . ARG A 1 183 ? -31.910 -22.600 59.682 1.00 67.62 183 ARG A O 1
ATOM 1513 N N . LYS A 1 184 ? -31.117 -23.217 57.670 1.00 62.62 184 LYS A N 1
ATOM 1514 C CA . LYS A 1 184 ? -31.303 -24.667 57.851 1.00 62.62 184 LYS A CA 1
ATOM 1515 C C . LYS A 1 184 ? -30.211 -25.286 58.725 1.00 62.62 184 LYS A C 1
ATOM 1517 O O . LYS A 1 184 ? -30.482 -26.247 59.429 1.00 62.62 184 LYS A O 1
ATOM 1522 N N . ARG A 1 185 ? -29.003 -24.726 58.686 1.00 56.19 185 ARG A N 1
ATOM 1523 C CA . ARG A 1 185 ? -27.932 -24.976 59.649 1.00 56.19 185 ARG A CA 1
ATOM 1524 C C . ARG A 1 185 ? -28.152 -23.992 60.801 1.00 56.19 185 ARG A C 1
ATOM 1526 O O . ARG A 1 185 ? -27.831 -22.827 60.634 1.00 56.19 185 ARG A O 1
ATOM 1533 N N . GLY A 1 186 ? -28.829 -24.390 61.879 1.00 41.91 186 GLY A N 1
ATOM 1534 C CA . GLY A 1 186 ? -29.077 -23.506 63.033 1.00 41.91 186 GLY A CA 1
ATOM 1535 C C . GLY A 1 186 ? -27.778 -22.907 63.606 1.00 41.91 186 GLY A C 1
ATOM 1536 O O . GLY A 1 186 ? -26.693 -23.312 63.186 1.00 41.91 186 GLY A O 1
ATOM 1537 N N . PRO A 1 187 ? -27.844 -21.932 64.537 1.00 50.62 187 PRO A N 1
ATOM 1538 C CA . PRO A 1 187 ? -26.646 -21.430 65.206 1.00 50.62 187 PRO A CA 1
ATOM 1539 C C . PRO A 1 187 ? -26.044 -22.581 66.015 1.00 50.62 187 PRO A C 1
ATOM 1541 O O . PRO A 1 187 ? -26.556 -22.923 67.077 1.00 50.62 187 PRO A O 1
ATOM 1544 N N . GLU A 1 188 ? -25.020 -23.229 65.471 1.00 40.91 188 GLU A N 1
ATOM 1545 C CA . GLU A 1 188 ? -24.432 -24.412 66.085 1.00 40.91 188 GLU A CA 1
ATOM 1546 C C . GLU A 1 188 ? -23.127 -24.027 66.794 1.00 40.91 188 GLU A C 1
ATOM 1548 O O . GLU A 1 188 ? -22.300 -23.321 66.200 1.00 40.91 188 GLU A O 1
ATOM 1553 N N . PRO A 1 189 ? -22.959 -24.424 68.069 1.00 42.38 189 PRO A N 1
ATOM 1554 C CA . PRO A 1 189 ? -21.690 -24.314 68.769 1.00 42.38 189 PRO A CA 1
ATOM 1555 C C . PRO A 1 189 ? -20.632 -25.187 68.081 1.00 42.38 189 PRO A C 1
ATOM 1557 O O . PRO A 1 189 ? -20.952 -26.132 67.365 1.00 42.38 189 PRO A O 1
ATOM 1560 N N . GLU A 1 190 ? -19.368 -24.834 68.296 1.00 44.69 190 GLU A N 1
ATOM 1561 C CA . GLU A 1 190 ? -18.187 -25.567 67.840 1.00 44.69 190 GLU A CA 1
ATOM 1562 C C . GLU A 1 190 ? -18.295 -27.070 68.123 1.00 44.69 190 GLU A C 1
ATOM 1564 O O . GLU A 1 190 ? -18.127 -27.479 69.268 1.00 44.69 190 GLU A O 1
ATOM 1569 N N . ILE A 1 191 ? -18.531 -27.902 67.105 1.00 37.53 191 ILE A N 1
ATOM 1570 C CA . ILE A 1 191 ? -18.290 -29.345 67.199 1.00 37.53 191 ILE A CA 1
ATOM 1571 C C . ILE A 1 191 ? -17.738 -29.828 65.850 1.00 37.53 191 ILE A C 1
ATOM 1573 O O . ILE A 1 191 ? -18.259 -29.506 64.780 1.00 37.53 191 ILE A O 1
ATOM 1577 N N . GLN A 1 192 ? -16.594 -30.509 65.940 1.00 47.06 192 GLN A N 1
ATOM 1578 C CA . GLN A 1 192 ? -15.969 -31.341 64.910 1.00 47.06 192 GLN A CA 1
ATOM 1579 C C . GLN A 1 192 ? -16.961 -32.374 64.343 1.00 47.06 192 GLN A C 1
ATOM 1581 O O . GLN A 1 192 ? -18.009 -32.577 64.936 1.00 47.06 192 GLN A O 1
ATOM 1586 N N . GLU A 1 193 ? -16.566 -33.067 63.264 1.00 44.28 193 GLU A N 1
ATOM 1587 C CA . GLU A 1 193 ? -17.279 -34.205 62.631 1.00 44.28 193 GLU A CA 1
ATOM 1588 C C . GLU A 1 193 ? -18.236 -33.732 61.489 1.00 44.28 193 GLU A C 1
ATOM 1590 O O . GLU A 1 193 ? -18.937 -32.734 61.609 1.00 44.28 193 GLU A O 1
ATOM 1595 N N . ASP A 1 194 ? -18.225 -34.230 60.243 1.00 46.19 194 ASP A N 1
ATOM 1596 C CA . ASP A 1 194 ? -18.003 -35.595 59.763 1.00 46.19 194 ASP A CA 1
ATOM 1597 C C . ASP A 1 194 ? -17.654 -35.669 58.260 1.00 46.19 194 ASP A C 1
ATOM 1599 O O . ASP A 1 194 ? -18.358 -35.132 57.395 1.00 46.19 194 ASP A O 1
ATOM 1603 N N . GLU A 1 195 ? -16.625 -36.457 57.949 1.00 57.50 195 GLU A N 1
ATOM 1604 C CA . GLU A 1 195 ? -16.320 -37.018 56.622 1.00 57.50 195 GLU A CA 1
ATOM 1605 C C . GLU A 1 195 ? -17.392 -38.053 56.189 1.00 57.50 195 GLU A C 1
ATOM 1607 O O . GLU A 1 195 ? -17.665 -38.230 54.999 1.00 57.50 195 GLU A O 1
ATOM 1612 N N . ASP A 1 196 ? -18.106 -38.634 57.160 1.00 56.41 196 ASP A N 1
ATOM 1613 C CA . ASP A 1 196 ? -19.157 -39.641 56.968 1.00 56.41 196 ASP A CA 1
ATOM 1614 C C . ASP A 1 196 ? -20.496 -39.057 56.474 1.00 56.41 196 ASP A C 1
ATOM 1616 O O . ASP A 1 196 ? -2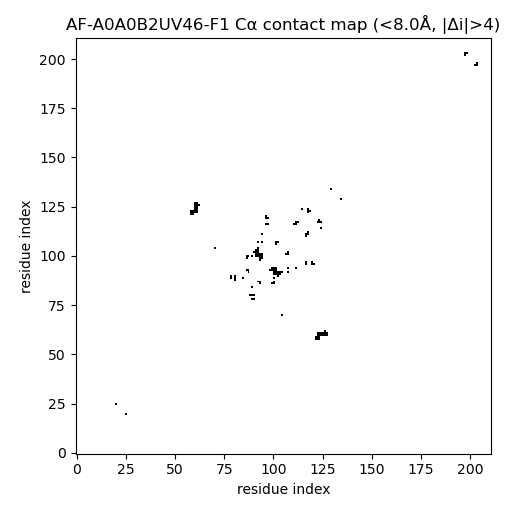1.224 -39.690 55.701 1.00 56.41 196 ASP A O 1
ATOM 1620 N N . VAL A 1 197 ? -20.813 -37.800 56.809 1.00 64.12 197 VAL A N 1
ATOM 1621 C CA . VAL A 1 197 ? -22.041 -37.128 56.333 1.00 64.12 197 VAL A CA 1
ATOM 1622 C C . VAL A 1 197 ? -21.922 -36.730 54.851 1.00 64.12 197 VAL A C 1
ATOM 1624 O O . VAL A 1 197 ? -22.913 -36.742 54.114 1.00 64.12 197 VAL A O 1
ATOM 1627 N N . ALA A 1 198 ? -20.704 -36.452 54.368 1.00 63.16 198 ALA A N 1
ATOM 1628 C CA . ALA A 1 198 ? -20.428 -36.202 52.950 1.00 63.16 198 ALA A CA 1
ATOM 1629 C C . ALA A 1 198 ? -20.547 -37.478 52.091 1.00 63.16 198 ALA A C 1
ATOM 1631 O O . ALA A 1 198 ? -21.007 -37.411 50.943 1.00 63.16 198 ALA A O 1
ATOM 1632 N N . ALA A 1 199 ? -20.208 -38.640 52.661 1.00 65.38 199 ALA A N 1
ATOM 1633 C CA . ALA A 1 199 ? -20.424 -39.948 52.046 1.00 65.38 199 ALA A CA 1
ATOM 163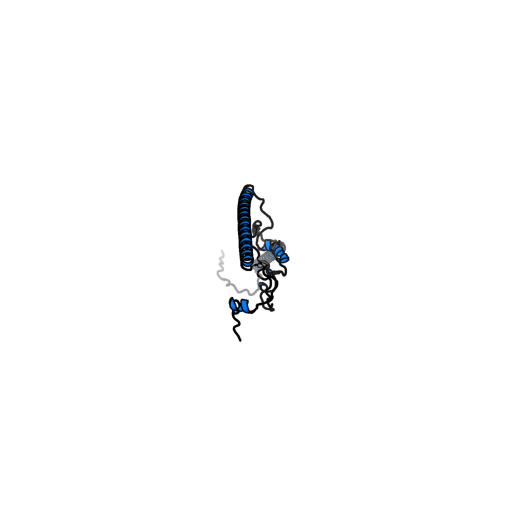4 C C . ALA A 1 199 ? -21.921 -40.319 51.994 1.00 65.38 199 ALA A C 1
ATOM 1636 O O . ALA A 1 199 ? -22.398 -40.812 50.971 1.00 65.38 199 ALA A O 1
ATOM 1637 N N . MET A 1 200 ? -22.693 -39.989 53.036 1.00 62.28 200 MET A N 1
ATOM 1638 C CA . MET A 1 200 ? -24.142 -40.235 53.088 1.00 62.28 200 MET A CA 1
ATOM 1639 C C . MET A 1 200 ? -24.959 -39.328 52.139 1.00 62.28 200 MET A C 1
ATOM 1641 O O . MET A 1 200 ? -26.018 -39.735 51.664 1.00 62.28 200 MET A O 1
ATOM 1645 N N . MET A 1 201 ? -24.465 -38.127 51.798 1.00 61.72 201 MET A N 1
ATOM 1646 C CA . MET A 1 201 ? -25.087 -37.220 50.810 1.00 61.72 201 MET A CA 1
ATOM 1647 C C . MET A 1 201 ? -24.650 -37.457 49.349 1.00 61.72 201 MET A C 1
ATOM 1649 O O . MET A 1 201 ? -24.965 -36.645 48.476 1.00 61.72 201 MET A O 1
ATOM 1653 N N . GLY A 1 202 ? -23.956 -38.561 49.050 1.00 62.81 202 GLY A N 1
ATOM 1654 C CA . GLY A 1 202 ? -23.693 -38.991 47.671 1.00 62.81 202 GLY A CA 1
ATOM 1655 C C . GLY A 1 202 ? -22.646 -38.169 46.906 1.00 62.81 202 GLY A C 1
ATOM 1656 O O . GLY A 1 202 ? -22.597 -38.247 45.680 1.00 62.81 202 GLY A O 1
ATOM 1657 N N . PHE A 1 203 ? -21.794 -37.400 47.595 1.00 56.62 203 PHE A N 1
ATOM 1658 C CA . PHE A 1 203 ? -20.652 -36.704 46.975 1.00 56.62 203 PHE A CA 1
ATOM 1659 C C . PHE A 1 203 ? -19.399 -37.586 46.837 1.00 56.62 203 PHE A C 1
ATOM 1661 O O . PHE A 1 203 ? -18.438 -37.198 46.174 1.00 56.62 203 PHE A O 1
ATOM 1668 N N . GLY A 1 204 ? -19.408 -38.787 47.414 1.00 57.75 204 GLY A N 1
ATOM 1669 C CA . GLY A 1 204 ? -18.346 -39.774 47.253 1.00 57.75 204 GLY A CA 1
ATOM 1670 C C . GLY A 1 204 ? -18.618 -40.719 46.086 1.00 57.75 204 GLY A C 1
ATOM 1671 O O . GLY A 1 204 ? -19.173 -41.791 46.296 1.00 57.75 204 GLY A O 1
ATOM 1672 N N . GLY A 1 205 ? -18.212 -40.354 44.865 1.00 61.19 205 GLY A N 1
ATOM 1673 C CA . GLY A 1 205 ? -18.103 -41.342 43.784 1.00 61.19 205 GLY A CA 1
ATOM 1674 C C . GLY A 1 205 ? -18.419 -40.853 42.376 1.00 61.19 205 GLY A C 1
ATOM 1675 O O . GLY A 1 205 ? -19.358 -41.343 41.757 1.00 61.19 205 GLY A O 1
ATOM 1676 N N . PHE A 1 206 ? -17.592 -39.967 41.817 1.00 52.62 206 PHE A N 1
ATOM 1677 C CA . PHE A 1 206 ? -17.506 -39.811 40.363 1.00 52.62 206 PHE A CA 1
ATOM 1678 C C . PHE A 1 206 ? -16.137 -40.310 39.877 1.00 52.62 206 PHE A C 1
ATOM 1680 O O . PHE A 1 206 ? -15.149 -39.586 39.888 1.00 52.62 206 PHE A O 1
ATOM 1687 N N . GLY A 1 207 ? -16.101 -41.597 39.519 1.00 53.06 207 GLY A N 1
ATOM 1688 C CA . GLY A 1 207 ? -15.213 -42.192 38.515 1.00 53.06 207 GLY A CA 1
ATOM 1689 C C . GLY A 1 207 ? -13.695 -42.089 38.702 1.00 53.06 207 GLY A C 1
ATOM 1690 O O . GLY A 1 207 ? -13.050 -41.302 38.019 1.00 53.06 207 GLY A O 1
ATOM 1691 N N . SER A 1 208 ? -13.094 -43.011 39.463 1.00 53.81 208 SER A N 1
ATOM 1692 C CA . SER A 1 208 ? -11.750 -43.510 39.134 1.00 53.81 208 SER A CA 1
ATOM 1693 C C . SER A 1 208 ? -11.885 -44.811 38.334 1.00 53.81 208 SER A C 1
ATOM 1695 O O . SER A 1 208 ? -12.096 -45.897 38.874 1.00 53.81 208 SER A O 1
ATOM 1697 N N . THR A 1 209 ? -11.805 -44.711 37.006 1.00 49.34 209 THR A N 1
ATOM 1698 C CA . THR A 1 209 ? -11.658 -45.891 36.143 1.00 49.34 209 THR A CA 1
ATOM 1699 C C . THR A 1 209 ? -10.169 -46.219 36.054 1.00 49.34 209 THR A C 1
ATOM 1701 O O . THR A 1 209 ? -9.378 -45.402 35.593 1.00 49.34 209 THR A O 1
ATOM 1704 N N . LYS A 1 210 ? -9.790 -47.392 36.566 1.00 50.47 210 LYS A N 1
ATOM 1705 C CA . LYS A 1 210 ? -8.424 -47.938 36.617 1.00 50.47 210 LYS A CA 1
ATOM 1706 C C . LYS A 1 210 ? -7.863 -48.329 35.238 1.00 50.47 210 LYS A C 1
ATOM 1708 O O . LYS A 1 210 ? -8.625 -48.810 34.404 1.00 50.47 210 LYS A O 1
ATOM 1713 N N . LYS A 1 211 ? -6.520 -48.360 35.210 1.00 40.81 211 LYS A N 1
ATOM 1714 C CA . LYS A 1 211 ? -5.558 -48.943 34.246 1.00 40.81 211 LYS A CA 1
ATOM 1715 C C . LYS A 1 211 ? -5.125 -48.053 33.092 1.00 40.81 211 LYS A C 1
ATOM 1717 O O . LYS A 1 211 ? -5.977 -47.696 32.260 1.00 40.81 211 LYS A O 1
#

Nearest PDB structures (foldseek):
  8q7n-assembly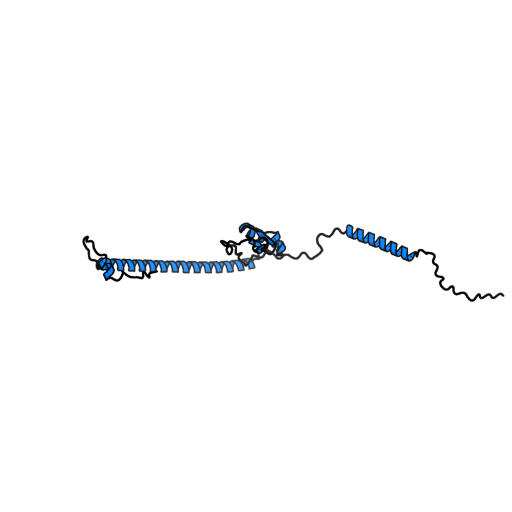1_r  TM=9.406E-01  e=5.928E-11  Homo sapiens
  8qpe-assembly1_r  TM=9.342E-01  e=4.824E-11  Homo sapiens
  8qzs-assembly1_r  TM=7.363E-01  e=2.889E-12  Homo sapiens
  8h6k-assembly1_4N  TM=8.868E-01  e=6.323E-09  Homo sapiens

Radius of gyration: 49.22 Å; Cα contacts (8 Å, |Δi|>4): 75; chains: 1; bounding box: 71×67×180 Å

Foldseek 3Di:
DDDDDDDDDDPDPPPPPPDDDPPVVVVVVVVVVVVVVVVVVVVVVPPPPPDDPPPPLQQAEDDDDPDDDDPPPCPPDDDDDDPPDQLPRPAAHADPQPRDGDNDPVVVVCVCVDPVVSVSVSHDPHHDDDDPVNVVVVVVVVVVVVVVVVVVVVVVVVVVVVVVVVVVVVVVVVVVVVVVVDVVVDPDPDDDDDPVVCVVVPVPDDDDDDD

Solvent-accessible surface area (backbone atoms only — not comparable to full-atom values): 13526 Å² total; per-residue (Å²): 137,83,88,81,86,83,80,85,76,85,75,69,82,69,84,68,85,65,89,72,82,57,63,68,60,54,50,51,54,50,50,50,50,54,48,52,52,51,50,51,50,50,55,63,69,48,58,76,62,93,60,71,94,61,76,76,74,79,48,44,61,51,73,82,81,91,69,84,83,82,76,65,85,63,63,94,65,87,76,88,77,56,97,83,59,57,70,73,73,38,92,48,47,60,39,90,87,70,78,43,72,29,79,46,72,68,59,40,53,52,46,66,70,26,73,64,47,33,50,70,72,43,33,33,95,53,66,77,83,83,51,74,66,61,51,53,53,51,51,53,52,52,48,53,53,51,52,50,52,48,52,51,48,56,52,48,54,54,52,48,52,51,51,50,52,50,47,53,52,49,51,50,50,50,50,51,53,49,49,52,50,55,62,72,45,60,96,71,76,97,69,86,87,63,78,63,60,47,50,74,70,67,72,69,76,84,81,88,83,82,136

Organism: Toxocara canis (NCBI:txid6265)

InterPro domains:
  IPR000690 Matrin/U1-C, C2H2-type zinc finger [PS50171] (93-123)
  IPR003604 Matrin/U1-C-like, C2H2-type zinc finger [SM00451] (90-124)
  IPR022755 Zinc finger, double-stranded RNA binding [PF12171] (93-118)
  IPR036236 Zinc finger C2H2 superfamily [SSF57667] (88-135)
  IPR040107 U4/U6.U5 small nuclear ribonucleoprotein component Snu23 [PTHR45986] (12-211)

Mean predicted aligned error: 19.92 Å

Secondary structure (DSSP, 8-state):
-----------------S----HHHHHHHHHHHHHHHHHHHHHHHS---SS-S-----PEE-PPP-S----STTTT------TTS-GGGSSSEEETTTTEEESSHHHHHHHHTSHHHHHHTTEESPPPPPPHHHHHHHHHHHHHHHHHHHHHHHHHHHHHHHHHHHHHHHHHHHHHHHHHHHHHS----S----HHHHHHTT-S-S-----

Sequence (211 aa):
MSHHEASGSGSATAVDHRRKWDREEYEQKARERLLAEKEAEEKAKRKPLRFPDEPKVKRELLKAREYKVDLESKVGRTVVINKTTPSAETGGYYCDVCDCVVKDSINFLDHINGKNHQRNMGMSMKIKRSTVDEVRQRFAFKKAEAEIKKKEYDLQERMEEIKEEEARMADYKKAKRQEQRKRKRGPEPEIQEDEDVAAMMGFGGFGSTKK

pLDDT: mean 72.95, std 14.99, range [34.0, 93.44]